Protein AF-A0A6V8NSM7-F1 (afdb_monomer_lite)

Foldseek 3Di:
DEDEDEDPDDPDPDFDWDWDDDDLAIYIYTPDDQCDDPDPPPPHSLVVCQCVVVVCCCPGVVDDPFKDWPVSDPQKDWDWDADVVQQKIKIKIFGQAQAWDKTWMWGQHPVRDIFTKIWTAGHGWMKIFIDHPQDTAWMKTGRPDLPDPRFDWTWMGGPPWIWTWPFRWIKIWHAPDPFKIKIATAPGPDPQQKTKTKGQCLVWPFKWWQFQVRDIDTWDWDRDPRIIIGMDGHNVVGTVIMMTGD

Secondary structure (DSSP, 8-state):
-EEEEE--S---SS--EEEEEETTEEEEEESS-TT--SSTTS--HHHHTTTHHHHHIIIII-----EEETT--TTEEEEEEEETTTTEEEEEEEE--SS-EEEEEEEE-TTS-EEEEEEEE-SSEEEEEEEETTEEEEEEEEES-TT-S-----EEEETTEEEEESSS-EEEEEEEETTEEEEEEES--STTSEEEEEES-TT--EEEEEETTS-EEEE--EEETTEEEEEEE-GGGTEEEEEEE-

Sequence (246 aa):
AILLATLNDWGWIHNVAYRVPYGTGQGIFLGFHPWVNPYNNDGNMLTKNTGLVEYLAGKYAGAKRLAWDDLESPEVDVQEFINTENNIIYVFVLTKETAAKTYKIWYTDLTGTAQSFDLTITARSAAVVGIENGAIRSTMIRAINDVDSLYTTPKLVSGSSLVEALTPSDIMLSRRSANKYIMSVTNVMSADKSTVVHLPLPTATGVVRVNSDGSSVSVPFTVVGSNIEFTAYDTQSGVAHYEINL

pLDDT: mean 83.59, std 13.98, range [43.81, 98.31]

Organism: NCBI:txid2754717

Radius of gyration: 22.49 Å; chains: 1; bounding box: 60×28×61 Å

Structure (mmCIF, N/CA/C/O backbone):
data_AF-A0A6V8NSM7-F1
#
_entry.id   AF-A0A6V8NSM7-F1
#
loop_
_atom_site.group_PDB
_atom_site.id
_atom_site.type_symbol
_atom_site.label_atom_id
_atom_site.label_alt_id
_atom_site.label_comp_id
_atom_site.label_asym_id
_atom_site.label_entity_id
_atom_site.label_seq_id
_atom_site.pdbx_PDB_ins_code
_atom_site.Cartn_x
_atom_site.Cartn_y
_atom_site.Cartn_z
_atom_site.occupancy
_atom_site.B_iso_or_equiv
_atom_site.auth_seq_id
_atom_site.auth_comp_id
_atom_site.auth_asym_id
_atom_site.auth_atom_id
_atom_site.pdbx_PDB_model_num
ATOM 1 N N . ALA A 1 1 ? 11.226 -12.473 -26.659 1.00 56.16 1 ALA A N 1
ATOM 2 C CA . ALA A 1 1 ? 12.384 -12.474 -25.739 1.00 56.16 1 ALA A CA 1
ATOM 3 C C . ALA A 1 1 ? 13.472 -11.567 -26.307 1.00 56.16 1 ALA A C 1
ATOM 5 O O . ALA A 1 1 ? 13.687 -11.617 -27.518 1.00 56.16 1 ALA A O 1
ATOM 6 N N . ILE A 1 2 ? 14.099 -10.739 -25.462 1.00 50.09 2 ILE A N 1
ATOM 7 C CA . ILE A 1 2 ? 15.297 -9.960 -25.811 1.00 50.09 2 ILE A CA 1
ATOM 8 C C . ILE A 1 2 ? 16.498 -10.594 -25.120 1.00 50.09 2 ILE A C 1
ATOM 10 O O . ILE A 1 2 ? 16.446 -10.846 -23.919 1.00 50.09 2 ILE A O 1
ATOM 14 N N . LEU A 1 3 ? 17.572 -10.816 -25.873 1.00 56.66 3 LEU A N 1
ATOM 15 C CA . LEU A 1 3 ? 18.899 -11.034 -25.306 1.00 56.66 3 LEU A CA 1
ATOM 16 C C . LEU A 1 3 ? 19.633 -9.691 -25.306 1.00 56.66 3 LEU A C 1
ATOM 18 O O . LEU A 1 3 ? 19.816 -9.097 -26.372 1.00 56.66 3 LEU A O 1
ATOM 22 N N . LEU A 1 4 ? 20.026 -9.225 -24.121 1.00 52.97 4 LEU A N 1
ATOM 23 C CA . LEU A 1 4 ? 20.898 -8.067 -23.965 1.00 52.97 4 LEU A CA 1
ATOM 24 C C . LEU A 1 4 ? 22.331 -8.565 -23.781 1.00 52.97 4 LEU A C 1
ATOM 26 O O . LEU A 1 4 ? 22.608 -9.299 -22.835 1.00 52.97 4 LEU A O 1
ATOM 30 N N . ALA A 1 5 ? 23.225 -8.171 -24.682 1.00 58.47 5 ALA A N 1
ATOM 31 C CA . ALA A 1 5 ? 24.645 -8.484 -24.583 1.00 58.47 5 ALA A CA 1
ATOM 32 C C . ALA A 1 5 ? 25.457 -7.187 -24.564 1.00 58.47 5 ALA A C 1
ATOM 34 O O . ALA A 1 5 ? 25.292 -6.326 -25.434 1.00 58.47 5 ALA A O 1
ATOM 35 N N . THR A 1 6 ? 26.331 -7.065 -23.569 1.00 53.72 6 THR A N 1
ATOM 36 C CA . THR A 1 6 ? 27.356 -6.024 -23.497 1.00 53.72 6 THR A CA 1
ATOM 37 C C . THR A 1 6 ? 28.666 -6.608 -24.011 1.00 53.72 6 THR A C 1
ATOM 39 O O . THR A 1 6 ? 29.047 -7.726 -23.658 1.00 53.72 6 THR A O 1
ATOM 42 N N . LEU A 1 7 ? 29.351 -5.880 -24.888 1.00 55.81 7 LEU A N 1
ATOM 43 C CA . LEU A 1 7 ? 30.678 -6.274 -25.354 1.00 55.81 7 LEU A CA 1
ATOM 44 C C . LEU A 1 7 ? 31.713 -5.621 -24.430 1.00 55.81 7 LEU A C 1
ATOM 46 O O . LEU A 1 7 ? 31.960 -4.423 -24.530 1.00 55.81 7 LEU A O 1
ATOM 50 N N . ASN A 1 8 ? 32.276 -6.395 -23.497 1.00 48.31 8 ASN A N 1
ATOM 51 C CA . ASN A 1 8 ? 33.427 -5.956 -22.704 1.00 48.31 8 ASN A CA 1
ATOM 52 C C . ASN A 1 8 ? 34.694 -5.939 -23.583 1.00 48.31 8 ASN A C 1
ATOM 54 O O . ASN A 1 8 ? 34.857 -6.781 -24.464 1.00 48.31 8 ASN A O 1
ATOM 58 N N . ASP A 1 9 ? 35.590 -4.992 -23.301 1.00 47.59 9 ASP A N 1
ATOM 59 C CA . ASP A 1 9 ? 36.990 -4.899 -23.762 1.00 47.59 9 ASP A CA 1
ATOM 60 C C . ASP A 1 9 ? 37.326 -4.296 -25.122 1.00 47.59 9 ASP A C 1
ATOM 62 O O . ASP A 1 9 ? 38.502 -4.221 -25.480 1.00 47.59 9 ASP A O 1
ATOM 66 N N . TRP A 1 10 ? 36.368 -3.781 -25.881 1.00 43.81 10 TRP A N 1
ATOM 67 C CA . TRP A 1 10 ? 36.719 -3.151 -27.147 1.00 43.81 10 TRP A CA 1
ATOM 68 C C . TRP A 1 10 ? 36.651 -1.637 -26.954 1.00 43.81 10 TRP A C 1
ATOM 70 O O . TRP A 1 10 ? 35.570 -1.080 -26.808 1.00 43.81 10 TRP A O 1
ATOM 80 N N . GLY A 1 11 ? 37.816 -0.977 -26.949 1.00 44.31 11 GLY A N 1
ATOM 81 C CA . GLY A 1 11 ? 38.013 0.474 -26.799 1.00 44.31 11 GLY A CA 1
ATOM 82 C C . GLY A 1 11 ? 37.395 1.326 -27.913 1.00 44.31 11 GLY A C 1
ATOM 83 O O . GLY A 1 11 ? 38.096 2.047 -28.620 1.00 44.31 11 GLY A O 1
ATOM 84 N N . TRP A 1 12 ? 36.081 1.235 -28.094 1.00 45.16 12 TRP A N 1
ATOM 85 C CA . TRP A 1 12 ? 35.346 1.957 -29.116 1.00 45.16 12 TRP A CA 1
ATOM 86 C C . TRP A 1 12 ? 34.905 3.291 -28.538 1.00 45.16 12 TRP A C 1
ATOM 88 O O . TRP A 1 12 ? 34.138 3.376 -27.587 1.00 45.16 12 TRP A O 1
ATOM 98 N N . ILE A 1 13 ? 35.374 4.352 -29.182 1.00 49.31 13 ILE A N 1
ATOM 99 C CA . ILE A 1 13 ? 35.077 5.764 -28.907 1.00 49.31 13 ILE A CA 1
ATOM 100 C C . ILE A 1 13 ? 33.642 6.111 -29.386 1.00 49.31 13 ILE A C 1
ATOM 102 O O . ILE A 1 13 ? 33.297 7.265 -29.634 1.00 49.31 13 ILE A O 1
ATOM 106 N N . HIS A 1 14 ? 32.787 5.104 -29.594 1.00 50.44 14 HIS A N 1
ATOM 107 C CA . HIS A 1 14 ? 31.498 5.236 -30.260 1.00 50.44 14 HIS A CA 1
ATOM 108 C C . HIS A 1 14 ? 30.414 4.485 -29.482 1.00 50.44 14 HIS A C 1
ATOM 110 O O . HIS A 1 14 ? 30.427 3.260 -29.389 1.00 50.44 14 HIS A O 1
ATOM 116 N N . ASN A 1 15 ? 29.441 5.240 -28.968 1.00 57.50 15 ASN A N 1
ATOM 117 C CA . ASN A 1 15 ? 28.212 4.716 -28.379 1.00 57.50 15 ASN A CA 1
ATOM 118 C C . ASN A 1 15 ? 27.337 4.119 -29.491 1.00 57.50 15 ASN A C 1
ATOM 120 O O . ASN A 1 15 ? 26.511 4.820 -30.076 1.00 57.50 15 ASN A O 1
ATOM 124 N N . VAL A 1 16 ? 27.546 2.844 -29.827 1.00 64.62 16 VAL A N 1
ATOM 125 C CA . VAL A 1 16 ? 26.781 2.155 -30.878 1.00 64.62 16 VAL A CA 1
ATOM 126 C C . VAL A 1 16 ? 25.886 1.076 -30.273 1.00 64.62 16 VAL A C 1
ATOM 128 O O . VAL A 1 16 ? 26.312 0.313 -29.407 1.00 64.62 16 VAL A O 1
ATOM 131 N N . ALA A 1 17 ? 24.643 1.000 -30.748 1.00 70.62 17 ALA A N 1
ATOM 132 C CA . ALA A 1 17 ? 23.706 -0.070 -30.428 1.00 70.62 17 ALA A CA 1
ATOM 133 C C . ALA A 1 17 ? 23.228 -0.745 -31.721 1.00 70.62 17 ALA A C 1
ATOM 135 O O . ALA A 1 17 ? 22.825 -0.061 -32.663 1.00 70.62 17 ALA A O 1
ATOM 136 N N . TYR A 1 18 ? 23.245 -2.080 -31.758 1.00 79.44 18 TYR A N 1
ATOM 137 C CA . TYR A 1 18 ? 22.772 -2.867 -32.899 1.00 79.44 18 TYR A CA 1
ATOM 138 C C . TYR A 1 18 ? 21.600 -3.757 -32.505 1.00 79.44 18 TYR A C 1
ATOM 140 O O . TYR A 1 18 ? 21.607 -4.405 -31.459 1.00 79.44 18 TYR A O 1
ATOM 148 N N . ARG A 1 19 ? 20.598 -3.820 -33.381 1.00 81.75 19 ARG A N 1
ATOM 149 C CA . ARG A 1 19 ? 19.433 -4.695 -33.244 1.00 81.75 19 ARG A CA 1
ATOM 150 C C . ARG A 1 19 ? 19.504 -5.794 -34.293 1.00 81.75 19 ARG A C 1
ATOM 152 O O . ARG A 1 19 ? 19.621 -5.498 -35.479 1.00 81.75 19 ARG A O 1
ATOM 159 N N . VAL A 1 20 ? 19.356 -7.040 -33.859 1.00 84.12 20 VAL A N 1
ATOM 160 C CA . VAL A 1 20 ? 19.363 -8.212 -34.740 1.00 84.12 20 VAL A CA 1
ATOM 161 C C . VAL A 1 20 ? 18.068 -9.002 -34.535 1.00 84.12 20 VAL A C 1
ATOM 163 O O . VAL A 1 20 ? 17.892 -9.613 -33.481 1.00 84.12 20 VAL A O 1
ATOM 166 N N . PRO A 1 21 ? 17.123 -8.985 -35.490 1.00 81.69 21 PRO A N 1
ATOM 167 C CA . PRO A 1 21 ? 15.951 -9.854 -35.429 1.00 81.69 21 PRO A CA 1
ATOM 168 C C . PRO A 1 21 ? 16.343 -11.317 -35.701 1.00 81.69 21 PRO A C 1
ATOM 170 O O . PRO A 1 21 ? 17.148 -11.586 -36.590 1.00 81.69 21 PRO A O 1
ATOM 173 N N . TYR A 1 22 ? 15.759 -12.266 -34.962 1.00 81.31 22 TYR A N 1
ATOM 174 C CA . TYR A 1 22 ? 15.945 -13.704 -35.186 1.00 81.31 22 TYR A CA 1
ATOM 175 C C . TYR A 1 22 ? 14.669 -14.481 -34.835 1.00 81.31 22 TYR A C 1
ATOM 177 O O . TYR A 1 22 ? 14.288 -14.591 -33.668 1.00 81.31 22 TYR A O 1
ATOM 185 N N . GLY A 1 23 ? 13.988 -15.021 -35.851 1.00 85.31 23 GLY A N 1
ATOM 186 C CA . GLY A 1 23 ? 12.676 -15.650 -35.680 1.00 85.31 23 GLY A CA 1
ATOM 187 C C . GLY A 1 23 ? 11.652 -14.672 -35.091 1.00 85.31 23 GLY A C 1
ATOM 188 O O . GLY A 1 23 ? 11.504 -13.553 -35.578 1.00 85.31 23 GLY A O 1
ATOM 189 N N . THR A 1 24 ? 10.964 -15.083 -34.023 1.00 82.25 24 THR A N 1
ATOM 190 C CA . THR A 1 24 ? 10.044 -14.228 -33.245 1.00 82.25 24 THR A CA 1
ATOM 191 C C . THR A 1 24 ? 10.750 -13.406 -32.155 1.00 82.25 24 THR A C 1
ATOM 193 O O . THR A 1 24 ? 10.104 -12.646 -31.433 1.00 82.25 24 THR A O 1
ATOM 196 N N . GLY A 1 25 ? 12.071 -13.558 -32.005 1.00 79.44 25 GLY A N 1
ATOM 197 C CA . GLY A 1 25 ? 12.898 -12.876 -31.012 1.00 79.44 25 GLY A CA 1
ATOM 198 C C . GLY A 1 25 ? 13.791 -11.787 -31.608 1.00 79.44 25 GLY A C 1
ATOM 199 O O . GLY A 1 25 ? 13.866 -11.596 -32.824 1.00 79.44 25 GLY A O 1
ATOM 200 N N . GLN A 1 26 ? 14.468 -11.043 -30.730 1.00 82.81 26 GLN A N 1
ATOM 201 C CA . GLN A 1 26 ? 15.405 -9.984 -31.116 1.00 82.81 26 GLN A CA 1
ATOM 202 C C . GLN A 1 26 ? 16.592 -9.949 -30.146 1.00 82.81 26 GLN A C 1
ATOM 204 O O . GLN A 1 26 ? 16.412 -10.083 -28.939 1.00 82.81 26 GLN A O 1
ATOM 209 N N . GLY A 1 27 ? 17.804 -9.762 -30.660 1.00 82.25 27 GLY A N 1
ATOM 210 C CA . GLY A 1 27 ? 18.994 -9.445 -29.870 1.00 82.25 27 GLY A CA 1
ATOM 211 C C . GLY A 1 27 ? 19.286 -7.949 -29.926 1.00 82.25 27 GLY A C 1
ATOM 212 O O . GLY A 1 27 ? 19.178 -7.341 -30.996 1.00 82.25 27 GLY A O 1
ATOM 213 N N . ILE A 1 28 ? 19.652 -7.360 -28.789 1.00 81.44 28 ILE A N 1
ATOM 214 C CA . ILE A 1 28 ? 20.126 -5.976 -28.711 1.00 81.44 28 ILE A CA 1
ATOM 215 C C . ILE A 1 28 ? 21.548 -6.006 -28.163 1.00 81.44 28 ILE A C 1
ATOM 217 O O . ILE A 1 28 ? 21.791 -6.464 -27.048 1.00 81.44 28 ILE A O 1
ATOM 221 N N . PHE A 1 29 ? 22.482 -5.519 -28.971 1.00 79.69 29 PHE A N 1
ATOM 222 C CA . PHE A 1 29 ? 23.892 -5.428 -28.628 1.00 79.69 29 PHE A CA 1
ATOM 223 C C . PHE A 1 29 ? 24.208 -3.987 -28.277 1.00 79.69 29 PHE A C 1
ATOM 225 O O . PHE A 1 29 ? 24.056 -3.096 -29.117 1.00 79.69 29 PHE A O 1
ATOM 232 N N . LEU A 1 30 ? 24.637 -3.768 -27.039 1.00 76.69 30 LEU A N 1
ATOM 233 C CA . LEU A 1 30 ? 25.129 -2.474 -26.592 1.00 76.69 30 LEU A CA 1
ATOM 234 C C . LEU A 1 30 ? 26.656 -2.510 -26.667 1.00 76.69 30 LEU A C 1
ATOM 236 O O . LEU A 1 30 ? 27.304 -3.286 -25.967 1.00 76.69 30 LEU A O 1
ATOM 240 N N . GLY A 1 31 ? 27.229 -1.666 -27.527 1.00 70.88 31 GLY A N 1
ATOM 241 C CA . GLY A 1 31 ? 28.678 -1.469 -27.639 1.00 70.88 31 GLY A CA 1
ATOM 242 C C . GLY A 1 31 ? 29.277 -0.662 -26.483 1.00 70.88 31 GLY A C 1
ATOM 243 O O . GLY A 1 31 ? 30.416 -0.225 -26.569 1.00 70.88 31 GLY A O 1
ATOM 244 N N . PHE A 1 32 ? 28.501 -0.428 -25.426 1.00 69.88 32 PHE A N 1
ATOM 245 C CA . PHE A 1 32 ? 28.907 0.237 -24.198 1.00 69.88 32 PHE A CA 1
ATOM 246 C C . PHE A 1 32 ? 28.359 -0.549 -23.009 1.00 69.88 32 PHE A C 1
ATOM 248 O O . PHE A 1 32 ? 27.343 -1.240 -23.127 1.00 69.88 32 PHE A O 1
ATOM 255 N N . HIS A 1 33 ? 29.020 -0.438 -21.857 1.00 71.31 33 HIS A N 1
ATOM 256 C CA . HIS A 1 33 ? 28.514 -1.022 -20.625 1.00 71.31 33 HIS A CA 1
ATOM 257 C C . HIS A 1 33 ? 27.557 -0.024 -19.969 1.00 71.31 33 HIS A C 1
ATOM 259 O O . HIS A 1 33 ? 28.005 0.981 -19.421 1.00 71.31 33 HIS A O 1
ATOM 265 N N . PRO A 1 34 ? 26.241 -0.267 -19.989 1.00 69.31 34 PRO A N 1
ATOM 266 C CA . PRO A 1 34 ? 25.297 0.766 -19.600 1.00 69.31 34 PRO A CA 1
ATOM 267 C C . PRO A 1 34 ? 25.303 1.001 -18.072 1.00 69.31 34 PRO A C 1
ATOM 269 O O . PRO A 1 34 ? 24.907 2.072 -17.618 1.00 69.31 34 PRO A O 1
ATOM 272 N N . TRP A 1 35 ? 25.821 0.044 -17.282 1.00 67.25 35 TRP A N 1
ATOM 273 C CA . TRP A 1 35 ? 25.878 0.110 -15.806 1.00 67.25 35 TRP A CA 1
ATOM 274 C C . TRP A 1 35 ? 27.279 0.358 -15.222 1.00 67.25 35 TRP A C 1
ATOM 276 O O . TRP A 1 35 ? 27.432 0.372 -14.006 1.00 67.25 35 TRP A O 1
ATOM 286 N N . VAL A 1 36 ? 28.315 0.499 -16.056 1.00 63.88 36 VAL A N 1
ATOM 287 C CA . VAL A 1 36 ? 29.696 0.705 -15.585 1.00 63.88 36 VAL A CA 1
ATOM 288 C C . VAL A 1 36 ? 30.129 2.087 -16.021 1.00 63.88 36 VAL A C 1
ATOM 290 O O . VAL A 1 36 ? 29.871 2.503 -17.145 1.00 63.88 36 VAL A O 1
ATOM 293 N N . ASN A 1 37 ? 30.779 2.794 -15.104 1.00 58.84 37 ASN A N 1
ATOM 294 C CA . ASN A 1 37 ? 31.412 4.071 -15.362 1.00 58.84 37 ASN A CA 1
ATOM 295 C C . ASN A 1 37 ? 32.884 3.810 -15.720 1.00 58.84 37 ASN A C 1
ATOM 297 O O . ASN A 1 37 ? 33.676 3.578 -14.805 1.00 58.84 37 ASN A O 1
ATOM 301 N N . PRO A 1 38 ? 33.274 3.775 -17.007 1.00 51.84 38 PRO A N 1
ATOM 302 C CA . PRO A 1 38 ? 34.658 3.478 -17.347 1.00 51.84 38 PRO A CA 1
ATOM 303 C C . PRO A 1 38 ? 35.613 4.610 -16.938 1.00 51.84 38 PRO A C 1
ATOM 305 O O . PRO A 1 38 ? 36.776 4.323 -16.676 1.00 51.84 38 PRO A O 1
ATOM 308 N N . TYR A 1 39 ? 35.155 5.867 -16.816 1.00 51.84 39 TYR A N 1
ATOM 309 C CA . TYR A 1 39 ? 36.008 7.001 -16.443 1.00 51.84 39 TYR A CA 1
ATOM 310 C C . TYR A 1 39 ? 35.212 8.119 -15.750 1.00 51.84 39 TYR A C 1
ATOM 312 O O . TYR A 1 39 ? 34.217 8.600 -16.280 1.00 51.84 39 TYR A O 1
ATOM 320 N N . ASN A 1 40 ? 35.715 8.577 -14.597 1.00 52.88 40 ASN A N 1
ATOM 321 C CA . ASN A 1 40 ? 35.157 9.548 -13.633 1.00 52.88 40 ASN A CA 1
ATOM 322 C C . ASN A 1 40 ? 34.641 10.918 -14.161 1.00 52.88 40 ASN A C 1
ATOM 324 O O . ASN A 1 40 ? 34.332 11.787 -13.349 1.00 52.88 40 ASN A O 1
ATOM 328 N N . ASN A 1 41 ? 34.514 11.139 -15.471 1.00 53.78 41 ASN A N 1
ATOM 329 C CA . ASN A 1 41 ? 34.166 12.431 -16.073 1.00 53.78 41 ASN A CA 1
ATOM 330 C C . ASN A 1 41 ? 32.735 12.525 -16.633 1.00 53.78 41 ASN A C 1
ATOM 332 O O . ASN A 1 41 ? 32.262 13.636 -16.856 1.00 53.78 41 ASN A O 1
ATOM 336 N N . ASP A 1 42 ? 32.015 11.411 -16.806 1.00 55.47 42 ASP A N 1
ATOM 337 C CA . ASP A 1 42 ? 30.678 11.424 -17.427 1.00 55.47 42 ASP A CA 1
ATOM 338 C C . ASP A 1 42 ? 29.507 11.483 -16.427 1.00 55.47 42 ASP A C 1
ATOM 340 O O . ASP A 1 42 ? 28.344 11.379 -16.819 1.00 55.47 42 ASP A O 1
ATOM 344 N N . GLY A 1 43 ? 29.763 11.714 -15.138 1.00 56.94 43 GLY A N 1
ATOM 345 C CA . GLY A 1 43 ? 28.717 11.744 -14.108 1.00 56.94 43 GLY A CA 1
ATOM 346 C C . GLY A 1 43 ? 28.092 10.367 -13.833 1.00 56.94 43 GLY A C 1
ATOM 347 O O . GLY A 1 43 ? 28.587 9.334 -14.281 1.00 56.94 43 GLY A O 1
ATOM 348 N N . ASN A 1 44 ? 27.015 10.330 -13.045 1.00 62.88 44 ASN A N 1
ATOM 349 C CA . ASN A 1 44 ? 26.384 9.080 -12.617 1.00 62.88 44 ASN A CA 1
ATOM 350 C C . ASN A 1 44 ? 25.622 8.399 -13.777 1.00 62.88 44 ASN A C 1
ATOM 352 O O . ASN A 1 44 ? 24.457 8.709 -14.029 1.00 62.88 44 ASN A O 1
ATOM 356 N N . MET A 1 45 ? 26.278 7.469 -14.484 1.00 62.94 45 MET A N 1
ATOM 357 C CA . MET A 1 45 ? 25.679 6.696 -15.587 1.00 62.94 45 MET A CA 1
ATOM 358 C C . MET A 1 45 ? 24.462 5.866 -15.156 1.00 62.94 45 MET A C 1
ATOM 360 O O . MET A 1 45 ? 23.594 5.612 -15.988 1.00 62.94 45 MET A O 1
ATOM 364 N N . LEU A 1 46 ? 24.358 5.500 -13.870 1.00 61.44 46 LEU A N 1
ATOM 365 C CA . LEU A 1 46 ? 23.176 4.825 -13.331 1.00 61.44 46 LEU A CA 1
ATOM 366 C C . LEU A 1 46 ? 21.933 5.695 -13.534 1.00 61.44 46 LEU A C 1
ATOM 368 O O . LEU A 1 46 ? 20.951 5.230 -14.090 1.00 61.44 46 LEU A O 1
ATOM 372 N N . THR A 1 47 ? 22.023 6.979 -13.176 1.00 63.97 47 THR A N 1
ATOM 373 C CA . THR A 1 47 ? 20.934 7.950 -13.344 1.00 63.97 47 THR A CA 1
ATOM 374 C C . THR A 1 47 ? 20.694 8.304 -14.811 1.00 63.97 47 THR A C 1
ATOM 376 O O . THR A 1 47 ? 19.558 8.519 -15.215 1.00 63.97 47 THR A O 1
ATOM 379 N N . LYS A 1 48 ? 21.750 8.368 -15.634 1.00 67.38 48 LYS A N 1
ATOM 380 C CA . LYS A 1 48 ? 21.618 8.694 -17.067 1.00 67.38 48 LYS A CA 1
ATOM 381 C C . LYS A 1 48 ? 20.945 7.589 -17.878 1.00 67.38 48 LYS A C 1
ATOM 383 O O . LYS A 1 48 ? 20.319 7.890 -18.889 1.00 67.38 48 LYS A O 1
ATOM 388 N N . ASN A 1 49 ? 21.103 6.338 -17.452 1.00 70.19 49 ASN A N 1
ATOM 389 C CA . ASN A 1 49 ? 20.549 5.175 -18.135 1.00 70.19 49 ASN A CA 1
ATOM 390 C C . ASN A 1 49 ? 19.358 4.552 -17.386 1.00 70.19 49 ASN A C 1
ATOM 392 O O . ASN A 1 49 ? 18.907 3.474 -17.785 1.00 70.19 49 ASN A O 1
ATOM 396 N N . THR A 1 50 ? 18.833 5.206 -16.339 1.00 69.38 50 THR A N 1
ATOM 397 C CA . THR A 1 50 ? 17.552 4.831 -15.722 1.00 69.38 50 THR A CA 1
ATOM 398 C C . THR A 1 50 ? 16.486 4.750 -16.814 1.00 69.38 50 THR A C 1
ATOM 400 O O . THR A 1 50 ? 16.384 5.645 -17.652 1.00 69.38 50 THR A O 1
ATOM 403 N N . GLY A 1 51 ? 15.723 3.657 -16.857 1.00 69.38 51 GLY A N 1
ATOM 404 C CA . GLY A 1 51 ? 14.690 3.468 -17.875 1.00 69.38 51 GLY A CA 1
ATOM 405 C C . GLY A 1 51 ? 15.188 2.890 -19.206 1.00 69.38 51 GLY A C 1
ATOM 406 O O . GLY A 1 51 ? 14.367 2.592 -20.074 1.00 69.38 51 GLY A O 1
ATOM 407 N N . LEU A 1 52 ? 16.503 2.713 -19.423 1.00 77.19 52 LEU A N 1
ATOM 408 C CA . LEU A 1 52 ? 17.022 2.170 -20.688 1.00 77.19 52 LEU A CA 1
ATOM 409 C C . LEU A 1 52 ? 16.535 0.735 -20.920 1.00 77.19 52 LEU A C 1
ATOM 411 O O . LEU A 1 52 ? 16.104 0.403 -22.025 1.00 77.19 52 LEU A O 1
ATOM 415 N N . VAL A 1 53 ? 16.599 -0.123 -19.901 1.00 76.25 53 VAL A N 1
ATOM 416 C CA . VAL A 1 53 ? 16.158 -1.521 -20.025 1.00 76.25 53 VAL A CA 1
ATOM 417 C C . VAL A 1 53 ? 14.657 -1.573 -20.269 1.00 76.25 53 VAL A C 1
ATOM 419 O O . VAL A 1 53 ? 14.213 -2.277 -21.172 1.00 76.25 53 VAL A O 1
ATOM 422 N N . GLU A 1 54 ? 13.893 -0.781 -19.526 1.00 75.00 54 GLU A N 1
ATOM 423 C CA . GLU A 1 54 ? 12.443 -0.650 -19.616 1.00 75.00 54 GLU A CA 1
ATOM 424 C C . GLU A 1 54 ? 12.026 -0.171 -21.011 1.00 75.00 54 GLU A C 1
ATOM 426 O O . GLU A 1 54 ? 11.152 -0.770 -21.640 1.00 75.00 54 GLU A O 1
ATOM 431 N N . TYR A 1 55 ? 12.707 0.844 -21.551 1.00 78.31 55 TYR A N 1
ATOM 432 C CA . TYR A 1 55 ? 12.494 1.337 -22.909 1.00 78.31 55 TYR A CA 1
ATOM 433 C C . TYR A 1 55 ? 12.759 0.253 -23.958 1.00 78.31 55 TYR A C 1
ATOM 435 O O . TYR A 1 55 ? 11.937 0.033 -24.853 1.00 78.31 55 TYR A O 1
ATOM 443 N N . LEU A 1 56 ? 13.903 -0.434 -23.868 1.00 81.50 56 LEU A N 1
ATOM 444 C CA . LEU A 1 56 ? 14.265 -1.486 -24.820 1.00 81.50 56 LEU A CA 1
ATOM 445 C C . LEU A 1 56 ? 13.286 -2.664 -24.734 1.00 81.50 56 LEU A C 1
ATOM 447 O O . LEU A 1 56 ? 12.849 -3.179 -25.767 1.00 81.50 56 LEU A O 1
ATOM 451 N N . ALA A 1 57 ? 12.898 -3.057 -23.522 1.00 77.88 57 ALA A N 1
ATOM 452 C CA . ALA A 1 57 ? 11.928 -4.111 -23.272 1.00 77.88 57 ALA A CA 1
ATOM 453 C C . ALA A 1 57 ? 10.545 -3.743 -23.834 1.00 77.88 57 ALA A C 1
ATOM 455 O O . ALA A 1 57 ? 9.952 -4.534 -24.573 1.00 77.88 57 ALA A O 1
ATOM 456 N N . GLY A 1 58 ? 10.063 -2.526 -23.586 1.00 78.81 58 GLY A N 1
ATOM 457 C CA . GLY A 1 58 ? 8.793 -2.046 -24.126 1.00 78.81 58 GLY A CA 1
ATOM 458 C C . GLY A 1 58 ? 8.786 -1.978 -25.645 1.00 78.81 58 GLY A C 1
ATOM 459 O O . GLY A 1 58 ? 7.918 -2.558 -26.298 1.00 78.81 58 GLY A O 1
ATOM 460 N N . LYS A 1 59 ? 9.798 -1.338 -26.230 1.00 82.62 59 LYS A N 1
ATOM 461 C CA . LYS A 1 59 ? 9.858 -1.109 -27.675 1.00 82.62 59 LYS A CA 1
ATOM 462 C C . LYS A 1 59 ? 10.087 -2.382 -28.489 1.00 82.62 59 LYS A C 1
ATOM 464 O O . LYS A 1 59 ? 9.561 -2.488 -29.597 1.00 82.62 59 LYS A O 1
ATOM 469 N N . TYR A 1 60 ? 10.889 -3.323 -27.985 1.00 81.56 60 TYR A N 1
ATOM 470 C CA . TYR A 1 60 ? 11.382 -4.447 -28.792 1.00 81.56 60 TYR A CA 1
ATOM 471 C C . TYR A 1 60 ? 10.929 -5.832 -28.313 1.00 81.56 60 TYR A C 1
ATOM 473 O O . TYR A 1 60 ? 10.937 -6.767 -29.115 1.00 81.56 60 TYR A O 1
ATOM 481 N N . ALA A 1 61 ? 10.497 -5.978 -27.055 1.00 74.19 61 ALA A N 1
ATOM 482 C CA . ALA A 1 61 ? 9.898 -7.211 -26.532 1.00 74.19 61 ALA A CA 1
ATOM 483 C C . ALA A 1 61 ? 8.385 -7.091 -26.325 1.00 74.19 61 ALA A C 1
ATOM 485 O O . ALA A 1 61 ? 7.757 -8.099 -26.007 1.00 74.19 61 ALA A O 1
ATOM 486 N N . GLY A 1 62 ? 7.806 -5.895 -26.481 1.00 75.12 62 GLY A N 1
ATOM 487 C CA . GLY A 1 62 ? 6.419 -5.646 -26.094 1.00 75.12 62 GLY A CA 1
ATOM 488 C C . GLY A 1 62 ? 6.198 -5.836 -24.592 1.00 75.12 62 GLY A C 1
ATOM 489 O O . GLY A 1 62 ? 5.073 -6.110 -24.174 1.00 75.12 62 GLY A O 1
ATOM 490 N N . ALA A 1 63 ? 7.265 -5.744 -23.789 1.00 77.56 63 ALA A N 1
ATOM 491 C CA . ALA A 1 63 ? 7.164 -5.837 -22.344 1.00 77.56 63 ALA A CA 1
ATOM 492 C C . ALA A 1 63 ? 6.433 -4.596 -21.838 1.00 77.56 63 ALA A C 1
ATOM 494 O O . ALA A 1 63 ? 6.886 -3.469 -22.021 1.00 77.56 63 ALA A O 1
ATOM 495 N N . LYS A 1 64 ? 5.272 -4.793 -21.232 1.00 73.19 64 LYS A N 1
ATOM 496 C CA . LYS A 1 64 ? 4.530 -3.684 -20.651 1.00 73.19 64 LYS A CA 1
ATOM 497 C C . LYS A 1 64 ? 5.122 -3.403 -19.278 1.00 73.19 64 LYS A C 1
ATOM 499 O O . LYS A 1 64 ? 5.248 -4.320 -18.475 1.00 73.19 64 LYS A O 1
ATOM 504 N N . ARG A 1 65 ? 5.485 -2.147 -19.030 1.00 73.19 65 ARG A N 1
ATOM 505 C CA . ARG A 1 65 ? 5.628 -1.633 -17.669 1.00 73.19 65 ARG A CA 1
ATOM 506 C C . ARG A 1 65 ? 4.209 -1.482 -17.154 1.00 73.19 65 ARG A C 1
ATOM 508 O O . ARG A 1 65 ? 3.463 -0.705 -17.749 1.00 73.19 65 ARG A O 1
ATOM 515 N N . LEU A 1 66 ? 3.804 -2.276 -16.170 1.00 80.19 66 LEU A N 1
ATOM 516 C CA . LEU A 1 66 ? 2.431 -2.225 -15.692 1.00 80.19 66 LEU A CA 1
ATOM 517 C C . LEU A 1 66 ? 2.291 -1.455 -14.371 1.00 80.19 66 LEU A C 1
ATOM 519 O O . LEU A 1 66 ? 1.186 -0.994 -14.128 1.00 80.19 66 LEU A O 1
ATOM 523 N N . ALA A 1 67 ? 3.379 -1.124 -13.658 1.00 85.75 67 ALA A N 1
ATOM 524 C CA . ALA A 1 67 ? 3.388 -0.138 -12.569 1.00 85.75 67 ALA A CA 1
ATOM 525 C C . ALA A 1 67 ? 4.654 0.749 -12.541 1.00 85.75 67 ALA A C 1
ATOM 527 O O . ALA A 1 67 ? 5.728 0.334 -12.984 1.00 85.75 67 ALA A O 1
ATOM 528 N N . TRP A 1 68 ? 4.517 1.999 -12.073 1.00 89.44 68 TRP A N 1
ATOM 529 C CA . TRP A 1 68 ? 5.609 2.983 -11.983 1.00 89.44 68 TRP A CA 1
ATOM 530 C C . TRP A 1 68 ? 5.304 4.156 -11.044 1.00 89.44 68 TRP A C 1
ATOM 532 O O . TRP A 1 68 ? 4.143 4.434 -10.763 1.00 89.44 68 TRP A O 1
ATOM 542 N N . ASP A 1 69 ? 6.327 4.878 -10.586 1.00 89.62 69 ASP A N 1
ATOM 543 C CA . ASP A 1 69 ? 6.173 6.164 -9.899 1.00 89.62 69 ASP A CA 1
ATOM 544 C C . ASP A 1 69 ? 6.323 7.346 -10.876 1.00 89.62 69 ASP A C 1
ATOM 546 O O . ASP A 1 69 ? 7.095 7.286 -11.831 1.00 89.62 69 ASP A O 1
ATOM 550 N N . ASP A 1 70 ? 5.603 8.444 -10.632 1.00 83.38 70 ASP A N 1
ATOM 551 C CA . ASP A 1 70 ? 5.627 9.649 -11.486 1.00 83.38 70 ASP A CA 1
ATOM 552 C C . ASP A 1 70 ? 6.994 10.338 -11.577 1.00 83.38 70 ASP A C 1
ATOM 554 O O . ASP A 1 70 ? 7.245 11.128 -12.487 1.00 83.38 70 ASP A O 1
ATOM 558 N N . LEU A 1 71 ? 7.859 10.099 -10.594 1.00 72.12 71 LEU A N 1
ATOM 559 C CA . LEU A 1 71 ? 9.140 10.785 -10.479 1.00 72.12 71 LEU A CA 1
ATOM 560 C C . LEU A 1 71 ? 10.278 9.998 -11.127 1.00 72.12 71 LEU A C 1
ATOM 562 O O . LEU A 1 71 ? 11.377 10.542 -11.228 1.00 72.12 71 LEU A O 1
ATOM 566 N N . GLU A 1 72 ? 10.012 8.750 -11.532 1.00 70.69 72 GLU A N 1
ATOM 567 C CA . GLU A 1 72 ? 10.995 7.770 -12.001 1.00 70.69 72 GLU A CA 1
ATOM 568 C C . GLU A 1 72 ? 12.270 7.788 -11.148 1.00 70.69 72 GLU A C 1
ATOM 570 O O . GLU A 1 72 ? 13.395 7.758 -11.660 1.00 70.69 72 GLU A O 1
ATOM 575 N N . SER A 1 73 ? 12.097 7.914 -9.826 1.00 77.69 73 SER A N 1
ATOM 576 C CA . SER A 1 73 ? 13.239 8.046 -8.927 1.00 77.69 73 SER A CA 1
ATOM 577 C C . SER A 1 73 ? 14.033 6.739 -8.950 1.00 77.69 73 SER A C 1
ATOM 579 O O . SER A 1 73 ? 13.459 5.684 -8.689 1.00 77.69 73 SER A O 1
ATOM 581 N N . PRO A 1 74 ? 15.361 6.766 -9.178 1.00 75.38 74 PRO A N 1
ATOM 582 C CA . PRO A 1 74 ? 16.180 5.553 -9.114 1.00 75.38 74 PRO A CA 1
ATOM 583 C C . PRO A 1 74 ? 16.224 4.945 -7.702 1.00 75.38 74 PRO A C 1
ATOM 585 O O . PRO A 1 74 ? 16.669 3.812 -7.524 1.00 75.38 74 PRO A O 1
ATOM 588 N N . GLU A 1 75 ? 15.774 5.696 -6.695 1.00 83.88 75 GLU A N 1
ATOM 589 C CA . GLU A 1 75 ? 15.670 5.252 -5.307 1.00 83.88 75 GLU A CA 1
ATOM 590 C C . GLU A 1 75 ? 14.315 4.611 -4.986 1.00 83.88 75 GLU A C 1
ATOM 592 O O . GLU A 1 75 ? 14.109 4.167 -3.856 1.00 83.88 75 GLU A O 1
ATOM 597 N N . VAL A 1 76 ? 13.392 4.553 -5.949 1.00 85.88 76 VAL A N 1
ATOM 598 C CA . VAL A 1 76 ? 12.065 3.959 -5.789 1.00 85.88 76 VAL A CA 1
ATOM 599 C C . VAL A 1 76 ? 11.928 2.799 -6.759 1.00 85.88 76 VAL A C 1
ATOM 601 O O . VAL A 1 76 ? 12.030 2.956 -7.970 1.00 85.88 76 VAL A O 1
ATOM 604 N N . ASP A 1 77 ? 11.687 1.618 -6.210 1.00 88.00 77 ASP A N 1
ATOM 605 C CA . ASP A 1 77 ? 11.340 0.436 -6.981 1.00 88.00 77 ASP A CA 1
ATOM 606 C C . ASP A 1 77 ? 9.832 0.207 -6.882 1.00 88.00 77 ASP A C 1
ATOM 608 O O . ASP A 1 77 ? 9.260 0.190 -5.786 1.00 88.00 77 ASP A O 1
ATOM 612 N N . VAL A 1 78 ? 9.191 0.052 -8.036 1.00 90.69 78 VAL A N 1
ATOM 613 C CA . VAL A 1 78 ? 7.766 -0.251 -8.147 1.00 90.69 78 VAL A CA 1
ATOM 614 C C . VAL A 1 78 ? 7.633 -1.542 -8.929 1.00 90.69 78 VAL A C 1
ATOM 616 O O . VAL A 1 78 ? 7.980 -1.614 -10.106 1.00 90.69 78 VAL A O 1
ATOM 619 N N . GLN A 1 79 ? 7.107 -2.561 -8.264 1.00 88.50 79 GLN A N 1
ATOM 620 C CA . GLN A 1 79 ? 6.841 -3.861 -8.858 1.00 88.50 79 GLN A CA 1
ATOM 621 C C . GLN A 1 79 ? 5.364 -4.186 -8.750 1.00 88.50 79 GLN A C 1
ATOM 623 O O . GLN A 1 79 ? 4.630 -3.614 -7.946 1.00 88.50 79 GLN A O 1
ATOM 628 N N . GLU A 1 80 ? 4.922 -5.156 -9.533 1.00 88.25 80 GLU A N 1
ATOM 629 C CA . GLU A 1 80 ? 3.531 -5.561 -9.523 1.00 88.25 80 GLU A CA 1
ATOM 630 C C . GLU A 1 80 ? 3.350 -7.060 -9.664 1.00 88.25 80 GLU A C 1
ATOM 632 O O . GLU A 1 80 ? 4.176 -7.783 -10.224 1.00 88.25 80 GLU A O 1
ATOM 637 N N . PHE A 1 81 ? 2.206 -7.508 -9.176 1.00 89.00 81 PHE A N 1
ATOM 638 C CA . PHE A 1 81 ? 1.745 -8.869 -9.313 1.00 89.00 81 PHE A CA 1
ATOM 639 C C . PHE A 1 81 ? 0.250 -8.865 -9.607 1.00 89.00 81 PHE A C 1
ATOM 641 O O . PHE A 1 81 ? -0.555 -8.345 -8.834 1.00 89.00 81 PHE A O 1
ATOM 648 N N . ILE A 1 82 ? -0.124 -9.479 -10.724 1.00 88.81 82 ILE A N 1
ATOM 649 C CA . ILE A 1 82 ? -1.516 -9.589 -11.143 1.00 88.81 82 ILE A CA 1
ATOM 650 C C . ILE A 1 82 ? -2.051 -10.967 -10.752 1.00 88.81 82 ILE A C 1
ATOM 652 O O . ILE A 1 82 ? -1.580 -11.990 -11.246 1.00 88.81 82 ILE A O 1
ATOM 656 N N . ASN A 1 83 ? -3.084 -10.987 -9.912 1.00 88.50 83 ASN A N 1
ATOM 657 C CA . ASN A 1 83 ? -3.880 -12.172 -9.619 1.00 88.50 83 ASN A CA 1
ATOM 658 C C . ASN A 1 83 ? -5.166 -12.127 -10.458 1.00 88.50 83 ASN A C 1
ATOM 660 O O . ASN A 1 83 ? -6.181 -11.565 -10.040 1.00 88.50 83 ASN A O 1
ATOM 664 N N . THR A 1 84 ? -5.114 -12.706 -11.658 1.00 85.50 84 THR A N 1
ATOM 665 C CA . THR A 1 84 ? -6.244 -12.718 -12.601 1.00 85.50 84 THR A CA 1
ATOM 666 C C . THR A 1 84 ? -7.432 -13.535 -12.099 1.00 85.50 84 THR A C 1
ATOM 668 O O . THR A 1 84 ? -8.566 -13.170 -12.387 1.00 85.50 84 THR A O 1
ATOM 671 N N . GLU A 1 85 ? -7.199 -14.597 -11.323 1.00 86.75 85 GLU A N 1
ATOM 672 C CA . GLU A 1 85 ? -8.264 -15.456 -10.783 1.00 86.75 85 GLU A CA 1
ATOM 673 C C . GLU A 1 85 ? -9.194 -14.693 -9.837 1.00 86.75 85 GLU A C 1
ATOM 675 O O . GLU A 1 85 ? -10.404 -14.898 -9.853 1.00 86.75 85 GLU A O 1
ATOM 680 N N . ASN A 1 86 ? -8.628 -13.786 -9.039 1.00 84.44 86 ASN A N 1
ATOM 681 C CA . ASN A 1 86 ? -9.382 -12.976 -8.083 1.00 84.44 86 ASN A CA 1
ATOM 682 C C . ASN A 1 86 ? -9.603 -11.537 -8.558 1.00 84.44 86 ASN A C 1
ATOM 684 O O . ASN A 1 86 ? -10.189 -10.745 -7.827 1.00 84.44 86 ASN A O 1
ATOM 688 N N . ASN A 1 87 ? -9.144 -11.193 -9.766 1.00 89.69 87 ASN A N 1
ATOM 689 C CA . ASN A 1 87 ? -9.239 -9.847 -10.328 1.00 89.69 87 ASN A CA 1
ATOM 690 C C . ASN A 1 87 ? -8.579 -8.779 -9.421 1.00 89.69 87 ASN A C 1
ATOM 692 O O . ASN A 1 87 ? -9.129 -7.698 -9.196 1.00 89.69 87 ASN A O 1
ATOM 696 N N . ILE A 1 88 ? -7.400 -9.112 -8.874 1.00 90.88 88 ILE A N 1
ATOM 697 C CA . ILE A 1 88 ? -6.628 -8.255 -7.961 1.00 90.88 88 ILE A CA 1
ATOM 698 C C . ILE A 1 88 ? -5.288 -7.891 -8.596 1.00 90.88 88 ILE A C 1
ATOM 700 O O . ILE A 1 88 ? -4.582 -8.755 -9.117 1.00 90.88 88 ILE A O 1
ATOM 704 N N . ILE A 1 89 ? -4.906 -6.623 -8.485 1.00 93.19 89 ILE A N 1
ATOM 705 C CA . ILE A 1 89 ? -3.565 -6.136 -8.814 1.00 93.19 89 ILE A CA 1
ATOM 706 C C . ILE A 1 89 ? -2.881 -5.743 -7.514 1.00 93.19 89 ILE A C 1
ATOM 708 O O . ILE A 1 89 ? -3.412 -4.937 -6.753 1.00 93.19 89 ILE A O 1
ATOM 712 N N . TYR A 1 90 ? -1.710 -6.309 -7.261 1.00 93.69 90 TYR A N 1
ATOM 713 C CA . TYR A 1 90 ? -0.843 -5.908 -6.165 1.00 93.69 90 TYR A CA 1
ATOM 714 C C . TYR A 1 90 ? 0.283 -5.049 -6.712 1.00 93.69 90 TYR A C 1
ATOM 716 O O . TYR A 1 90 ? 0.990 -5.479 -7.618 1.00 93.69 90 TYR A O 1
ATOM 724 N N . VAL A 1 91 ? 0.462 -3.864 -6.142 1.00 94.88 91 VAL A N 1
ATOM 725 C CA . VAL A 1 91 ? 1.576 -2.964 -6.438 1.00 94.88 91 VAL A CA 1
ATOM 726 C C . VAL A 1 91 ? 2.462 -2.889 -5.203 1.00 94.88 91 VAL A C 1
ATOM 728 O O . VAL A 1 91 ? 2.005 -2.521 -4.120 1.00 94.88 91 VAL A O 1
ATOM 731 N N . PHE A 1 92 ? 3.719 -3.273 -5.363 1.00 93.44 92 PHE A N 1
ATOM 732 C CA . PHE A 1 92 ? 4.761 -3.221 -4.350 1.00 93.44 92 PHE A CA 1
ATOM 733 C C . PHE A 1 92 ? 5.593 -1.973 -4.603 1.00 93.44 92 PHE A C 1
ATOM 735 O O . PHE A 1 92 ? 6.064 -1.761 -5.715 1.00 93.44 92 PHE A O 1
ATOM 742 N N . VAL A 1 93 ? 5.782 -1.159 -3.575 1.00 92.62 93 VAL A N 1
ATOM 743 C CA . VAL A 1 93 ? 6.601 0.049 -3.639 1.00 92.62 93 VAL A CA 1
ATOM 744 C C . VAL A 1 93 ? 7.676 -0.073 -2.578 1.00 92.62 93 VAL A C 1
ATOM 746 O O . VAL A 1 93 ? 7.362 -0.310 -1.416 1.00 92.62 93 VAL A O 1
ATOM 749 N N . LEU A 1 94 ? 8.932 0.086 -2.966 1.00 91.06 94 LEU A N 1
ATOM 750 C CA . LEU A 1 94 ? 10.085 0.090 -2.077 1.00 91.06 94 LEU A CA 1
ATOM 751 C C . LEU A 1 94 ? 10.861 1.377 -2.321 1.00 91.06 94 LEU A C 1
ATOM 753 O O . LEU A 1 94 ? 11.313 1.618 -3.432 1.00 91.06 94 LEU A O 1
ATOM 757 N N . THR A 1 95 ? 11.053 2.192 -1.289 1.00 87.56 95 THR A N 1
ATOM 758 C CA . THR A 1 95 ? 11.853 3.415 -1.396 1.00 87.56 95 THR A CA 1
ATOM 759 C C . THR A 1 95 ? 13.119 3.316 -0.559 1.00 87.56 95 THR A C 1
ATOM 761 O O . THR A 1 95 ? 13.098 2.818 0.566 1.00 87.56 95 THR A O 1
ATOM 764 N N . LYS A 1 96 ? 14.231 3.810 -1.099 1.00 86.31 96 LYS A N 1
ATOM 765 C CA . LYS A 1 96 ? 15.511 4.023 -0.406 1.00 86.31 96 LYS A CA 1
ATOM 766 C C . LYS A 1 96 ? 15.735 5.490 -0.041 1.00 86.31 96 LYS A C 1
ATOM 768 O O . LYS A 1 96 ? 16.748 5.817 0.580 1.00 86.31 96 LYS A O 1
ATOM 773 N N . GLU A 1 97 ? 14.785 6.353 -0.392 1.00 86.38 97 GLU A N 1
ATOM 774 C CA . GLU A 1 97 ? 14.832 7.786 -0.122 1.00 86.38 97 GLU A CA 1
ATOM 775 C C . GLU A 1 97 ? 15.002 8.048 1.379 1.00 86.38 97 GLU A C 1
ATOM 777 O O . GLU A 1 97 ? 14.466 7.335 2.234 1.00 86.38 97 GLU A O 1
ATOM 782 N N . THR A 1 98 ? 15.774 9.081 1.706 1.00 84.00 98 THR A N 1
ATOM 783 C CA . THR A 1 98 ? 16.136 9.431 3.089 1.00 84.00 98 THR A CA 1
ATOM 784 C C . THR A 1 98 ? 15.124 10.351 3.765 1.00 84.00 98 THR A C 1
ATOM 786 O O . THR A 1 98 ? 15.258 10.641 4.952 1.00 84.00 98 THR A O 1
ATOM 789 N N . ALA A 1 99 ? 14.103 10.793 3.032 1.00 83.56 99 ALA A N 1
ATOM 790 C CA . ALA A 1 99 ? 13.023 11.628 3.531 1.00 83.56 99 ALA A CA 1
ATOM 791 C C . ALA A 1 99 ? 11.662 11.017 3.184 1.00 83.56 99 ALA A C 1
ATOM 793 O O . ALA A 1 99 ? 11.511 10.341 2.166 1.00 83.56 99 ALA A O 1
ATOM 794 N N . ALA A 1 100 ? 10.667 11.286 4.030 1.00 85.06 100 ALA A N 1
ATOM 795 C CA . ALA A 1 100 ? 9.282 10.941 3.744 1.00 85.06 100 ALA A CA 1
ATOM 796 C C . ALA A 1 100 ? 8.786 11.684 2.497 1.00 85.06 100 ALA A C 1
ATOM 798 O O . ALA A 1 100 ? 9.113 12.857 2.286 1.00 85.06 100 ALA A O 1
ATOM 799 N N . LYS A 1 101 ? 7.979 11.007 1.679 1.00 88.19 101 LYS A N 1
ATOM 800 C CA . LYS A 1 101 ? 7.496 11.554 0.410 1.00 88.19 101 LYS A CA 1
ATOM 801 C C . LYS A 1 101 ? 6.142 10.964 0.045 1.00 88.19 101 LYS A C 1
ATOM 803 O O . LYS A 1 101 ? 5.819 9.836 0.416 1.00 88.19 101 LYS A O 1
ATOM 808 N N . THR A 1 102 ?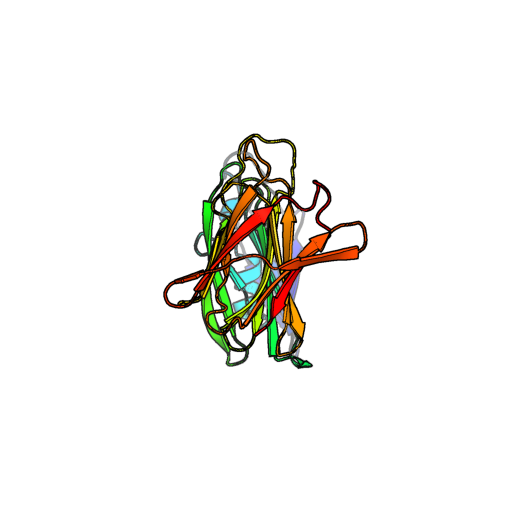 5.368 11.741 -0.702 1.00 91.31 102 THR A N 1
ATOM 809 C CA . THR A 1 102 ? 4.173 11.252 -1.387 1.00 91.31 102 THR A CA 1
ATOM 810 C C . THR A 1 102 ? 4.541 10.931 -2.824 1.00 91.31 102 THR A C 1
ATOM 812 O O . THR A 1 102 ? 5.034 11.797 -3.549 1.00 91.31 102 THR A O 1
ATOM 815 N N . TYR A 1 103 ? 4.301 9.690 -3.221 1.00 92.06 103 TYR A N 1
ATOM 816 C CA . TYR A 1 103 ? 4.468 9.215 -4.583 1.00 92.06 103 TYR A CA 1
ATOM 817 C C . TYR A 1 103 ? 3.108 9.078 -5.228 1.00 92.06 103 TYR A C 1
ATOM 819 O O . TYR A 1 103 ? 2.207 8.475 -4.648 1.00 92.06 103 TYR A O 1
ATOM 827 N N . LYS A 1 104 ? 2.986 9.576 -6.451 1.00 94.94 104 LYS A N 1
ATOM 828 C CA . LYS A 1 104 ? 1.908 9.153 -7.324 1.00 94.94 104 LYS A CA 1
ATOM 829 C C . LYS A 1 104 ? 2.368 7.906 -8.061 1.00 94.94 104 LYS A C 1
ATOM 831 O O . LYS A 1 104 ? 3.331 7.950 -8.826 1.00 94.94 104 LYS A O 1
ATOM 836 N N . ILE A 1 105 ? 1.720 6.792 -7.752 1.00 94.81 105 ILE A N 1
ATOM 837 C CA . ILE A 1 105 ? 2.019 5.483 -8.312 1.00 94.81 105 ILE A CA 1
ATOM 838 C C . ILE A 1 105 ? 0.959 5.169 -9.347 1.00 94.81 105 ILE A C 1
ATOM 840 O O . ILE A 1 105 ? -0.239 5.179 -9.063 1.00 94.81 105 ILE A O 1
ATOM 844 N N . TRP A 1 106 ? 1.413 4.885 -10.552 1.00 93.50 106 TRP A N 1
ATOM 845 C CA . TRP A 1 106 ? 0.581 4.434 -11.641 1.00 93.50 106 TRP A CA 1
ATOM 846 C C . TRP A 1 106 ? 0.613 2.924 -11.746 1.00 93.50 106 TRP A C 1
ATOM 848 O O . TRP A 1 106 ? 1.623 2.282 -11.453 1.00 93.50 106 TRP A O 1
ATOM 858 N N . TYR A 1 107 ? -0.499 2.372 -12.206 1.00 92.06 107 TYR A N 1
ATOM 859 C CA . TYR A 1 107 ? -0.612 0.974 -12.567 1.00 92.06 107 TYR A CA 1
ATOM 860 C C . TYR A 1 107 ? -1.554 0.800 -13.758 1.00 92.06 107 TYR A C 1
ATOM 862 O O . TYR A 1 107 ? -2.403 1.647 -14.029 1.00 92.06 107 TYR A O 1
ATOM 870 N N . THR A 1 108 ? -1.417 -0.299 -14.485 1.00 89.12 108 THR A N 1
ATOM 871 C CA . THR A 1 108 ? -2.314 -0.664 -15.580 1.00 89.12 108 THR A CA 1
ATOM 872 C C . THR A 1 108 ? -3.345 -1.645 -15.054 1.00 89.12 108 THR A C 1
ATOM 874 O O . THR A 1 108 ? -2.993 -2.720 -14.570 1.00 89.12 108 THR A O 1
ATOM 877 N N . ASP A 1 109 ? -4.624 -1.290 -15.140 1.00 88.19 109 ASP A N 1
ATOM 878 C CA . ASP A 1 109 ? -5.699 -2.180 -14.724 1.00 88.19 109 ASP A CA 1
ATOM 879 C C . ASP A 1 109 ? -5.866 -3.385 -15.671 1.00 88.19 109 ASP A C 1
ATOM 881 O O . ASP A 1 109 ? -5.240 -3.494 -16.730 1.00 88.19 109 ASP A O 1
ATOM 885 N N . LEU A 1 110 ? -6.750 -4.313 -15.302 1.00 86.00 110 LEU A N 1
ATOM 886 C CA . LEU A 1 110 ? -6.983 -5.547 -16.061 1.00 86.00 110 LEU A CA 1
ATOM 887 C C . LEU A 1 110 ? -7.640 -5.309 -17.430 1.00 86.00 110 LEU A C 1
ATOM 889 O O . LEU A 1 110 ? -7.648 -6.208 -18.268 1.00 86.00 110 LEU A O 1
ATOM 893 N N . THR A 1 111 ? -8.150 -4.099 -17.680 1.00 87.06 111 THR A N 1
ATOM 894 C CA . THR A 1 111 ? -8.660 -3.671 -18.992 1.00 87.06 111 THR A CA 1
ATOM 895 C C . THR A 1 111 ? -7.566 -3.075 -19.879 1.00 87.06 111 THR A C 1
ATOM 897 O O . THR A 1 111 ? -7.790 -2.849 -21.067 1.00 87.06 111 THR A O 1
ATOM 900 N N . GLY A 1 112 ? -6.368 -2.854 -19.330 1.00 84.94 112 GLY A N 1
ATOM 901 C CA . GLY A 1 112 ? -5.271 -2.178 -20.012 1.00 84.94 112 GLY A CA 1
ATOM 902 C C . GLY A 1 112 ? -5.288 -0.657 -19.847 1.00 84.94 112 GLY A C 1
ATOM 903 O O . GLY A 1 112 ? -4.557 0.021 -20.567 1.00 84.94 112 GLY A O 1
ATOM 904 N N . THR A 1 113 ? -6.102 -0.118 -18.936 1.00 88.50 113 THR A N 1
ATOM 905 C CA . THR A 1 113 ? -6.213 1.327 -18.701 1.00 88.50 113 THR A CA 1
ATOM 906 C C . THR A 1 113 ? -5.271 1.753 -17.580 1.00 88.50 113 THR A C 1
ATOM 908 O O . THR A 1 113 ? -5.202 1.109 -16.535 1.00 88.50 113 THR A O 1
ATOM 911 N N . ALA A 1 114 ? -4.538 2.848 -17.785 1.00 90.62 114 ALA A N 1
ATOM 912 C CA . ALA A 1 114 ? -3.688 3.418 -16.747 1.00 90.62 114 ALA A CA 1
ATOM 913 C C . ALA A 1 114 ? -4.539 4.062 -15.641 1.00 90.62 114 ALA A C 1
ATOM 915 O O . ALA A 1 114 ? -5.415 4.883 -15.909 1.00 90.62 114 ALA A O 1
ATOM 916 N N . GLN A 1 115 ? -4.239 3.700 -14.403 1.00 93.19 115 GLN A N 1
ATOM 917 C CA . GLN A 1 115 ? -4.838 4.190 -13.170 1.00 93.19 115 GLN A CA 1
ATOM 918 C C . GLN A 1 115 ? -3.726 4.667 -12.235 1.00 93.19 115 GLN A C 1
ATOM 920 O O . GLN A 1 115 ? -2.557 4.344 -12.440 1.00 93.19 115 GLN A O 1
ATOM 925 N N . SER A 1 116 ? -4.074 5.413 -11.189 1.00 94.62 116 SER A N 1
ATOM 926 C CA . SER A 1 116 ? -3.091 5.852 -10.197 1.00 94.62 116 SER A CA 1
ATOM 927 C C . SER A 1 116 ? -3.644 5.894 -8.779 1.00 94.62 116 SER A C 1
ATOM 929 O O . SER A 1 116 ? -4.852 6.017 -8.568 1.00 94.62 116 SER A O 1
ATOM 931 N N . PHE A 1 117 ? -2.741 5.862 -7.809 1.00 95.44 117 PHE A N 1
ATOM 932 C CA . PHE A 1 117 ? -3.002 6.193 -6.415 1.00 95.44 117 PHE A CA 1
ATOM 933 C C . PHE A 1 117 ? -1.852 7.031 -5.853 1.00 95.44 117 PHE A C 1
ATOM 935 O O . PHE A 1 117 ? -0.712 6.914 -6.301 1.00 95.44 117 PHE A O 1
ATOM 942 N N . ASP A 1 118 ? -2.152 7.859 -4.859 1.00 95.75 118 ASP A N 1
ATOM 943 C CA . ASP A 1 118 ? -1.147 8.601 -4.107 1.00 95.75 118 ASP A CA 1
ATOM 944 C C . ASP A 1 118 ? -0.798 7.827 -2.837 1.00 95.75 118 ASP A C 1
ATOM 946 O O . ASP A 1 118 ? -1.675 7.393 -2.088 1.00 95.75 118 ASP A O 1
ATOM 950 N N . LEU A 1 119 ? 0.494 7.651 -2.597 1.00 94.38 119 LEU A N 1
ATOM 951 C CA . LEU A 1 119 ? 1.043 6.862 -1.509 1.00 94.38 119 LEU A CA 1
ATOM 952 C C . LEU A 1 119 ? 2.070 7.701 -0.744 1.00 94.38 119 LEU A C 1
ATOM 954 O O . LEU A 1 119 ? 3.133 8.031 -1.267 1.00 94.38 119 LEU A O 1
ATOM 958 N N . THR A 1 120 ? 1.765 8.026 0.508 1.00 91.56 120 THR A N 1
ATOM 959 C CA . THR A 1 120 ? 2.692 8.675 1.437 1.00 91.56 120 THR A CA 1
ATOM 960 C C . THR A 1 120 ? 3.346 7.623 2.314 1.00 91.56 120 THR A C 1
ATOM 962 O O . THR A 1 120 ? 2.669 6.932 3.080 1.00 91.56 120 THR A O 1
ATOM 965 N N . ILE A 1 121 ? 4.671 7.527 2.212 1.00 87.38 121 ILE A N 1
ATOM 966 C CA . ILE A 1 121 ? 5.483 6.588 2.986 1.00 87.38 121 ILE A CA 1
ATOM 967 C C . ILE A 1 121 ? 6.701 7.281 3.586 1.00 87.38 121 ILE A C 1
ATOM 969 O O . ILE A 1 121 ? 7.146 8.340 3.132 1.00 87.38 121 ILE A O 1
ATOM 973 N N . THR A 1 122 ? 7.221 6.679 4.650 1.00 85.75 122 THR A N 1
ATOM 974 C CA . THR A 1 122 ? 8.388 7.181 5.376 1.00 85.75 122 THR A CA 1
ATOM 975 C C . THR A 1 122 ? 9.680 6.954 4.594 1.00 85.75 122 THR A C 1
ATOM 977 O O . THR A 1 122 ? 9.705 6.203 3.619 1.00 85.75 122 THR A O 1
ATOM 980 N N . ALA A 1 123 ? 10.769 7.600 5.005 1.00 82.69 123 ALA A N 1
ATOM 981 C CA . ALA A 1 123 ? 12.095 7.287 4.480 1.00 82.69 123 ALA A CA 1
ATOM 982 C C . ALA A 1 123 ? 12.396 5.780 4.600 1.00 82.69 123 ALA A C 1
ATOM 984 O O . ALA A 1 123 ? 12.063 5.172 5.615 1.00 82.69 123 ALA A O 1
ATOM 985 N N . ARG A 1 124 ? 13.050 5.181 3.599 1.00 84.38 124 ARG A N 1
ATOM 986 C CA . ARG A 1 124 ? 13.474 3.764 3.631 1.00 84.38 124 ARG A CA 1
ATOM 987 C C . ARG A 1 124 ? 12.346 2.803 4.039 1.00 84.38 124 ARG A C 1
ATOM 989 O O . ARG A 1 124 ? 12.416 2.129 5.069 1.00 84.38 124 ARG A O 1
ATOM 996 N N . SER A 1 125 ? 11.276 2.768 3.257 1.00 87.06 125 SER A N 1
ATOM 997 C CA . SER A 1 125 ? 10.047 2.042 3.591 1.00 87.06 125 SER A CA 1
ATOM 998 C C . SER A 1 125 ? 9.530 1.209 2.424 1.00 87.06 125 SER A C 1
ATOM 1000 O O . SER A 1 125 ? 10.002 1.332 1.291 1.00 87.06 125 SER A O 1
ATOM 1002 N N . ALA A 1 126 ? 8.564 0.341 2.719 1.00 89.38 126 ALA A N 1
ATOM 1003 C CA . ALA A 1 126 ? 7.834 -0.415 1.719 1.00 89.38 126 ALA A CA 1
ATOM 1004 C C . ALA A 1 126 ? 6.328 -0.245 1.891 1.00 89.38 126 ALA A C 1
ATOM 1006 O O . ALA A 1 126 ? 5.810 -0.085 2.999 1.00 89.38 126 ALA A O 1
ATOM 1007 N N . ALA A 1 127 ? 5.624 -0.367 0.776 1.00 92.69 127 ALA A N 1
ATOM 1008 C CA . ALA A 1 127 ? 4.194 -0.556 0.759 1.00 92.69 127 ALA A CA 1
ATOM 1009 C C . ALA A 1 127 ? 3.792 -1.677 -0.196 1.00 92.69 127 ALA A C 1
ATOM 1011 O O . ALA A 1 127 ? 4.462 -1.950 -1.191 1.00 92.69 127 ALA A O 1
ATOM 1012 N N . VAL A 1 128 ? 2.659 -2.302 0.101 1.00 94.00 128 VAL A N 1
ATOM 1013 C CA . VAL A 1 128 ? 1.961 -3.216 -0.799 1.00 94.00 128 VAL A CA 1
ATOM 1014 C C . VAL A 1 128 ? 0.524 -2.753 -0.882 1.00 94.00 128 VAL A C 1
ATOM 1016 O O . VAL A 1 128 ? -0.155 -2.715 0.138 1.00 94.00 128 VAL A O 1
ATOM 1019 N N . VAL A 1 129 ? 0.044 -2.427 -2.076 1.00 96.06 129 VAL A N 1
ATOM 1020 C CA . VAL A 1 129 ? -1.328 -1.972 -2.314 1.00 96.06 129 VAL A CA 1
ATOM 1021 C C . VAL A 1 129 ? -2.031 -2.984 -3.205 1.00 96.06 129 VAL A C 1
ATOM 1023 O O . VAL A 1 129 ? -1.611 -3.222 -4.330 1.00 96.06 129 VAL A O 1
ATOM 1026 N N . GLY A 1 130 ? -3.094 -3.599 -2.694 1.00 95.00 130 GLY A N 1
ATOM 1027 C CA . GLY A 1 130 ? -3.962 -4.500 -3.444 1.00 95.00 130 GLY A CA 1
ATOM 1028 C C . GLY A 1 130 ? -5.214 -3.770 -3.911 1.00 95.00 130 GLY A C 1
ATOM 1029 O O . GLY A 1 130 ? -5.995 -3.295 -3.082 1.00 95.00 130 GLY A O 1
ATOM 1030 N N . ILE A 1 131 ? -5.417 -3.717 -5.222 1.00 93.56 131 ILE A N 1
ATOM 1031 C CA . ILE A 1 131 ? -6.566 -3.097 -5.877 1.00 93.56 131 ILE A CA 1
ATOM 1032 C C . ILE A 1 131 ? -7.462 -4.187 -6.469 1.00 93.56 131 ILE A C 1
ATOM 1034 O O . ILE A 1 131 ? -7.000 -5.024 -7.239 1.00 93.56 131 ILE A O 1
ATOM 1038 N N . GLU A 1 132 ? -8.754 -4.151 -6.149 1.00 91.00 132 GLU A N 1
ATOM 1039 C CA . GLU A 1 132 ? -9.793 -5.018 -6.717 1.00 91.00 132 GLU A CA 1
ATOM 1040 C C . GLU A 1 132 ? -10.852 -4.119 -7.364 1.00 91.00 132 GLU A C 1
ATOM 1042 O O . GLU A 1 132 ? -11.465 -3.303 -6.679 1.00 91.00 132 GLU A O 1
ATOM 1047 N N . ASN A 1 133 ? -11.069 -4.236 -8.680 1.00 85.25 133 ASN A N 1
ATOM 1048 C CA . ASN A 1 133 ? -12.045 -3.409 -9.415 1.00 85.25 133 ASN A CA 1
ATOM 1049 C C . ASN A 1 133 ? -11.886 -1.886 -9.194 1.00 85.25 133 ASN A C 1
ATOM 1051 O O . ASN A 1 133 ? -12.873 -1.163 -9.080 1.00 85.25 133 ASN A O 1
ATOM 1055 N N . GLY A 1 134 ? -10.646 -1.397 -9.090 1.00 82.44 134 GLY A N 1
ATOM 1056 C CA . GLY A 1 134 ? -10.354 0.023 -8.850 1.00 82.44 134 GLY A CA 1
ATOM 1057 C C . GLY A 1 134 ? -10.543 0.490 -7.400 1.00 82.44 134 GLY A C 1
ATOM 1058 O O . GLY A 1 134 ? -10.322 1.663 -7.116 1.00 82.44 134 GLY A O 1
ATOM 1059 N N . ALA A 1 135 ? -10.914 -0.400 -6.474 1.00 86.38 135 ALA A N 1
ATOM 1060 C CA . ALA A 1 135 ? -11.032 -0.100 -5.050 1.00 86.38 135 ALA A CA 1
ATOM 1061 C C . ALA A 1 135 ? -9.864 -0.689 -4.246 1.00 86.38 135 ALA A C 1
ATOM 1063 O O . ALA A 1 135 ? -9.335 -1.754 -4.574 1.00 86.38 135 ALA A O 1
ATOM 1064 N N . ILE A 1 136 ? -9.493 -0.023 -3.148 1.00 90.50 136 ILE A N 1
ATOM 1065 C CA . ILE A 1 136 ? -8.479 -0.529 -2.214 1.00 90.50 136 ILE A CA 1
ATOM 1066 C C . ILE A 1 136 ? -9.044 -1.763 -1.505 1.00 90.50 136 ILE A C 1
ATOM 1068 O O . ILE A 1 136 ? -9.955 -1.672 -0.680 1.00 90.50 136 ILE A O 1
ATOM 1072 N N . ARG A 1 137 ? -8.478 -2.932 -1.801 1.00 90.50 137 ARG A N 1
ATOM 1073 C CA . ARG A 1 137 ? -8.820 -4.186 -1.127 1.00 90.50 137 ARG A CA 1
ATOM 1074 C C . ARG A 1 137 ? -7.921 -4.463 0.070 1.00 90.50 137 ARG A C 1
ATOM 1076 O O . ARG A 1 137 ? -8.377 -4.977 1.093 1.00 90.50 137 ARG A O 1
ATOM 1083 N N . SER A 1 138 ? -6.636 -4.194 -0.085 1.00 90.19 138 SER A N 1
ATOM 1084 C CA . SER A 1 138 ? -5.645 -4.411 0.959 1.00 90.19 138 SER A CA 1
ATOM 1085 C C . SER A 1 138 ? -4.550 -3.373 0.851 1.00 90.19 138 SER A C 1
ATOM 1087 O O . SER A 1 138 ? -4.227 -2.924 -0.244 1.00 90.19 138 SER A O 1
ATOM 1089 N N . THR A 1 139 ? -3.946 -3.025 1.974 1.00 91.69 139 THR A N 1
ATOM 1090 C CA . THR A 1 139 ? -2.720 -2.243 1.982 1.00 91.69 139 THR A CA 1
ATOM 1091 C C . THR A 1 139 ? -1.837 -2.657 3.149 1.00 91.69 139 THR A C 1
ATOM 1093 O O . THR A 1 139 ? -2.333 -3.006 4.217 1.00 91.69 139 THR A O 1
ATOM 1096 N N . MET A 1 140 ? -0.532 -2.641 2.944 1.00 91.62 140 MET A N 1
ATOM 1097 C CA . MET A 1 140 ? 0.473 -2.622 3.996 1.00 91.62 140 MET A CA 1
ATOM 1098 C C . MET A 1 140 ? 1.335 -1.404 3.716 1.00 91.62 140 MET A C 1
ATOM 1100 O O . MET A 1 140 ? 1.850 -1.282 2.612 1.00 91.62 140 MET A O 1
ATOM 1104 N N . ILE A 1 141 ? 1.511 -0.533 4.699 1.00 88.56 141 ILE A N 1
ATOM 1105 C CA . ILE A 1 141 ? 2.477 0.561 4.649 1.00 88.56 141 ILE A CA 1
ATOM 1106 C C . ILE A 1 141 ? 3.357 0.406 5.876 1.00 88.56 141 ILE A C 1
ATOM 1108 O O . ILE A 1 141 ? 2.847 0.457 6.996 1.00 88.56 141 ILE A O 1
ATOM 1112 N N . ARG A 1 142 ? 4.650 0.161 5.651 1.00 82.81 142 ARG A N 1
ATOM 1113 C CA . ARG A 1 142 ? 5.587 -0.189 6.713 1.00 82.81 142 ARG A CA 1
ATOM 1114 C C . ARG A 1 142 ? 6.948 0.482 6.537 1.00 82.81 142 ARG A C 1
ATOM 1116 O O . ARG A 1 142 ? 7.553 0.399 5.466 1.00 82.81 142 ARG A O 1
ATOM 1123 N N . ALA A 1 143 ? 7.478 1.067 7.606 1.00 69.31 143 ALA A N 1
ATOM 1124 C CA . ALA A 1 143 ? 8.884 1.460 7.671 1.00 69.31 143 ALA A CA 1
ATOM 1125 C C . ALA A 1 143 ? 9.792 0.211 7.686 1.00 69.31 143 ALA A C 1
ATOM 1127 O O . ALA A 1 143 ? 9.568 -0.721 8.455 1.00 69.31 143 ALA A O 1
ATOM 1128 N N . ILE A 1 144 ? 10.817 0.151 6.824 1.00 62.94 144 ILE A N 1
ATOM 1129 C CA . ILE A 1 144 ? 11.736 -1.009 6.781 1.00 62.94 144 ILE A CA 1
ATOM 1130 C C . ILE A 1 144 ? 12.834 -0.873 7.838 1.00 62.94 144 ILE A C 1
ATOM 1132 O O . ILE A 1 144 ? 13.378 -1.878 8.290 1.00 62.94 144 ILE A O 1
ATOM 1136 N N . ASN A 1 145 ? 13.145 0.355 8.255 1.00 55.72 145 ASN A N 1
ATOM 1137 C CA . ASN A 1 145 ? 14.108 0.625 9.311 1.00 55.72 145 ASN A CA 1
ATOM 1138 C C . ASN A 1 145 ? 13.398 1.243 10.513 1.00 55.72 145 ASN A C 1
ATOM 1140 O O . ASN A 1 145 ? 13.059 2.423 10.492 1.00 55.72 145 ASN A O 1
ATOM 1144 N N . ASP A 1 146 ? 13.267 0.470 11.593 1.00 53.34 146 ASP A N 1
ATOM 1145 C CA . ASP A 1 146 ? 12.680 0.939 12.855 1.00 53.34 146 ASP A CA 1
ATOM 1146 C C . ASP A 1 146 ? 13.559 1.985 13.593 1.00 53.34 146 ASP A C 1
ATOM 1148 O O . ASP A 1 146 ? 13.260 2.381 14.718 1.00 53.34 146 ASP A O 1
ATOM 1152 N N . VAL A 1 147 ? 14.675 2.413 12.988 1.00 48.03 147 VAL A N 1
ATOM 1153 C CA . VAL A 1 147 ? 15.805 3.072 13.668 1.00 48.03 147 VAL A CA 1
ATOM 1154 C C . VAL A 1 147 ? 15.848 4.594 13.461 1.00 48.03 147 VAL A C 1
ATOM 1156 O O . VAL A 1 147 ? 16.534 5.281 14.214 1.00 48.03 147 VAL A O 1
ATOM 1159 N N . ASP A 1 148 ? 15.102 5.150 12.502 1.00 48.94 148 ASP A N 1
ATOM 1160 C CA . ASP A 1 148 ? 15.152 6.587 12.204 1.00 48.94 148 ASP A CA 1
ATOM 1161 C C . ASP A 1 148 ? 13.908 7.323 12.741 1.00 48.94 148 ASP A C 1
ATOM 1163 O O . ASP A 1 148 ? 12.767 6.917 12.536 1.00 48.94 148 ASP A O 1
ATOM 1167 N N . SER A 1 149 ? 14.120 8.467 13.397 1.00 48.97 149 SER A N 1
ATOM 1168 C CA . SER A 1 149 ? 13.103 9.373 13.968 1.00 48.97 149 SER A CA 1
ATOM 1169 C C . SER A 1 149 ? 12.210 10.080 12.930 1.00 48.97 149 SER A C 1
ATOM 1171 O O . SER A 1 149 ? 11.534 11.059 13.243 1.00 48.97 149 SER A O 1
ATOM 1173 N N . LEU A 1 150 ? 12.205 9.594 11.689 1.00 59.97 150 LEU A N 1
ATOM 1174 C CA . LEU A 1 150 ? 11.569 10.197 10.519 1.00 59.97 150 LEU A CA 1
ATOM 1175 C C . LEU A 1 150 ? 10.302 9.436 10.116 1.00 59.97 150 LEU A C 1
ATOM 1177 O O . LEU A 1 150 ? 10.044 9.242 8.926 1.00 59.97 150 LEU A O 1
ATOM 1181 N N . TYR A 1 151 ? 9.529 8.981 11.102 1.00 74.06 151 TYR A N 1
ATOM 1182 C CA . TYR A 1 151 ? 8.225 8.377 10.862 1.00 74.06 151 TYR A CA 1
ATOM 1183 C C . TYR A 1 151 ? 7.233 9.441 10.384 1.00 74.06 151 TYR A C 1
ATOM 1185 O O . TYR A 1 151 ? 7.089 10.501 10.993 1.00 74.06 151 TYR A O 1
ATOM 1193 N N . THR A 1 152 ? 6.522 9.134 9.306 1.00 82.38 152 THR A N 1
ATOM 1194 C CA . THR A 1 152 ? 5.408 9.920 8.781 1.00 82.38 152 THR A CA 1
ATOM 1195 C C . THR A 1 152 ? 4.101 9.163 8.957 1.00 82.38 152 THR A C 1
ATOM 1197 O O . THR A 1 152 ? 4.086 7.949 9.161 1.00 82.38 152 THR A O 1
ATOM 1200 N N . THR A 1 153 ? 2.992 9.887 8.884 1.00 86.31 153 THR A N 1
ATOM 1201 C CA . THR A 1 153 ? 1.647 9.310 8.854 1.00 86.31 153 THR A CA 1
ATOM 1202 C C . THR A 1 153 ? 1.465 8.511 7.559 1.00 86.31 153 THR A C 1
ATOM 1204 O O . THR A 1 153 ? 1.572 9.109 6.480 1.00 86.31 153 THR A O 1
ATOM 1207 N N . PRO A 1 154 ? 1.204 7.193 7.616 1.00 89.38 154 PRO A N 1
ATOM 1208 C CA . PRO A 1 154 ? 0.970 6.411 6.412 1.00 89.38 154 PRO A CA 1
ATOM 1209 C C . PRO A 1 154 ? -0.352 6.847 5.777 1.00 89.38 154 PRO A C 1
ATOM 1211 O O . PRO A 1 154 ? -1.376 6.939 6.459 1.00 89.38 154 PRO A O 1
ATOM 1214 N N . LYS A 1 155 ? -0.334 7.107 4.467 1.00 94.12 155 LYS A N 1
ATOM 1215 C CA . LYS A 1 155 ? -1.521 7.539 3.720 1.00 94.12 155 LYS A CA 1
ATOM 1216 C C . LYS A 1 155 ? -1.554 6.907 2.338 1.00 94.12 155 LYS A C 1
ATOM 1218 O O . LYS A 1 155 ? -0.566 6.936 1.613 1.00 94.12 155 LYS A O 1
ATOM 1223 N N . LEU A 1 156 ? -2.711 6.382 1.964 1.00 94.94 156 LEU A N 1
ATOM 1224 C CA . LEU A 1 156 ? -3.015 5.871 0.635 1.00 94.94 156 LEU A CA 1
ATOM 1225 C C . LEU A 1 156 ? -4.328 6.487 0.154 1.00 94.94 156 LEU A C 1
ATOM 1227 O O . LEU A 1 156 ? -5.359 6.349 0.814 1.00 94.94 156 LEU A O 1
ATOM 1231 N N . VAL A 1 157 ? -4.291 7.129 -1.011 1.00 94.88 157 VAL A N 1
ATOM 1232 C CA . VAL A 1 157 ? -5.457 7.731 -1.663 1.00 94.88 157 VAL A CA 1
ATOM 1233 C C . VAL A 1 157 ? -5.618 7.135 -3.055 1.00 94.88 157 VAL A C 1
ATOM 1235 O O . VAL A 1 157 ? -4.728 7.254 -3.889 1.00 94.88 157 VAL A O 1
ATOM 1238 N N . SER A 1 158 ? -6.762 6.513 -3.335 1.00 91.81 158 SER A N 1
ATOM 1239 C CA . SER A 1 158 ? -7.097 6.003 -4.670 1.00 91.81 158 SER A CA 1
ATOM 1240 C C . SER A 1 158 ? -8.518 6.420 -5.040 1.00 91.81 158 SER A C 1
ATOM 1242 O O . SER A 1 158 ? -9.494 5.950 -4.450 1.00 91.81 158 SER A O 1
ATOM 1244 N N . GLY A 1 159 ? -8.640 7.361 -5.981 1.00 88.56 159 GLY A N 1
ATOM 1245 C CA . GLY A 1 159 ? -9.914 8.022 -6.268 1.00 88.56 159 GLY A CA 1
ATOM 1246 C C . GLY A 1 159 ? -10.476 8.701 -5.014 1.00 88.56 159 GLY A C 1
ATOM 1247 O O . GLY A 1 159 ? -9.820 9.552 -4.421 1.00 88.56 159 GLY A O 1
ATOM 1248 N N . SER A 1 160 ? -11.680 8.305 -4.590 1.00 86.75 160 SER A N 1
ATOM 1249 C CA . SER A 1 160 ? -12.308 8.764 -3.340 1.00 86.75 160 SER A CA 1
ATOM 1250 C C . SER A 1 160 ? -11.984 7.897 -2.114 1.00 86.75 160 SER A C 1
ATOM 1252 O O . SER A 1 160 ? -12.473 8.183 -1.022 1.00 86.75 160 SER A O 1
ATOM 1254 N N . SER A 1 161 ? -11.225 6.811 -2.284 1.00 90.56 161 SER A N 1
ATOM 1255 C CA . SER A 1 161 ? -10.878 5.890 -1.198 1.00 90.56 161 SER A CA 1
ATOM 1256 C C . SER A 1 161 ? -9.652 6.392 -0.442 1.00 90.56 161 SER A C 1
ATOM 1258 O O . SER A 1 161 ? -8.636 6.704 -1.064 1.00 90.56 161 SER A O 1
ATOM 1260 N N . LEU A 1 162 ? -9.731 6.419 0.890 1.00 93.88 162 LEU A N 1
ATOM 1261 C CA . LEU A 1 162 ? -8.660 6.850 1.785 1.00 93.88 162 LEU A CA 1
ATOM 1262 C C . LEU A 1 162 ? -8.363 5.766 2.823 1.00 93.88 162 LEU A C 1
ATOM 1264 O O . LEU A 1 162 ? -9.258 5.369 3.564 1.00 93.88 162 LEU A O 1
ATOM 1268 N N . VAL A 1 163 ? -7.102 5.341 2.909 1.00 95.31 163 VAL A N 1
ATOM 1269 C CA . VAL A 1 163 ? -6.564 4.614 4.067 1.00 95.31 163 VAL A CA 1
ATOM 1270 C C . VAL A 1 163 ? -5.485 5.477 4.708 1.00 95.31 163 VAL A C 1
ATOM 1272 O O . VAL A 1 163 ? -4.509 5.825 4.048 1.00 95.31 163 VAL A O 1
ATOM 1275 N N . GLU A 1 164 ? -5.647 5.836 5.977 1.00 94.62 164 GLU A N 1
ATOM 1276 C CA . GLU A 1 164 ? -4.727 6.743 6.671 1.00 94.62 164 GLU A CA 1
ATOM 1277 C C . GLU A 1 164 ? -4.693 6.459 8.172 1.00 94.62 164 GLU A C 1
ATOM 1279 O O . GLU A 1 164 ? -5.731 6.166 8.761 1.00 94.62 164 GLU A O 1
ATOM 1284 N N . ALA A 1 165 ? -3.522 6.603 8.791 1.00 93.25 165 ALA A N 1
ATOM 1285 C CA . ALA A 1 165 ? -3.394 6.764 10.238 1.00 93.25 165 ALA A CA 1
ATOM 1286 C C . ALA A 1 165 ? -2.858 8.171 10.542 1.00 93.25 165 ALA A C 1
ATOM 1288 O O . ALA A 1 165 ? -1.843 8.584 9.983 1.00 93.25 165 ALA A O 1
ATOM 1289 N N . LEU A 1 166 ? -3.525 8.914 11.431 1.00 93.44 166 LEU A N 1
ATOM 1290 C CA . LEU A 1 166 ? -3.205 10.323 11.719 1.00 93.44 166 LEU A CA 1
ATOM 1291 C C . LEU A 1 166 ? -1.967 10.515 12.605 1.00 93.44 166 LEU A C 1
ATOM 1293 O O . LEU A 1 166 ? -1.557 11.641 12.887 1.00 93.44 166 LEU A O 1
ATOM 1297 N N . THR A 1 167 ? -1.357 9.423 13.049 1.00 91.00 167 THR A N 1
ATOM 1298 C CA . THR A 1 167 ? -0.108 9.407 13.810 1.00 91.00 167 THR A CA 1
ATOM 1299 C C . THR A 1 167 ? 0.904 8.557 13.059 1.00 91.00 167 THR A C 1
ATOM 1301 O O . THR A 1 167 ? 0.524 7.514 12.516 1.00 91.00 167 THR A O 1
ATOM 1304 N N . PRO A 1 168 ? 2.189 8.950 13.041 1.00 90.56 168 PRO A N 1
ATOM 1305 C CA . PRO A 1 168 ? 3.217 8.112 12.453 1.00 90.56 168 PRO A CA 1
ATOM 1306 C C . PRO A 1 168 ? 3.195 6.697 13.047 1.00 90.56 168 PRO A C 1
ATOM 1308 O O . PRO A 1 168 ? 3.178 6.533 14.270 1.00 90.56 168 PRO A O 1
ATOM 1311 N N . SER A 1 169 ? 3.069 5.710 12.160 1.00 89.06 169 SER A N 1
ATOM 1312 C CA . SER A 1 169 ? 2.808 4.299 12.464 1.00 89.06 169 SER A CA 1
ATOM 1313 C C . SER A 1 169 ? 2.923 3.453 11.191 1.00 89.06 169 SER A C 1
ATOM 1315 O O . SER A 1 169 ? 3.017 3.994 10.087 1.00 89.06 169 SER A O 1
ATOM 1317 N N . ASP A 1 170 ? 2.865 2.133 11.337 1.00 90.19 170 ASP A N 1
ATOM 1318 C CA . ASP A 1 170 ? 2.620 1.214 10.227 1.00 90.19 170 ASP A CA 1
ATOM 1319 C C . ASP A 1 170 ? 1.148 0.798 10.227 1.00 90.19 170 ASP A C 1
ATOM 1321 O O . ASP A 1 170 ? 0.566 0.556 11.286 1.00 90.19 170 ASP A O 1
ATOM 1325 N N . ILE A 1 171 ? 0.553 0.648 9.043 1.00 92.44 171 ILE A N 1
ATOM 1326 C CA . ILE A 1 171 ? -0.832 0.188 8.891 1.00 92.44 171 ILE A CA 1
ATOM 1327 C C . ILE A 1 171 ? -0.895 -1.010 7.953 1.00 92.44 171 ILE A C 1
ATOM 1329 O O . ILE A 1 171 ? -0.307 -1.018 6.871 1.00 92.44 171 ILE A O 1
ATOM 1333 N N . MET A 1 172 ? -1.639 -2.029 8.366 1.00 94.19 172 MET A N 1
ATOM 1334 C CA . MET A 1 172 ? -1.972 -3.183 7.541 1.00 94.19 172 MET A CA 1
ATOM 1335 C C . MET A 1 172 ? -3.482 -3.343 7.532 1.00 94.19 172 MET A C 1
ATOM 1337 O O . MET A 1 172 ? -4.101 -3.449 8.583 1.00 94.19 172 MET A O 1
ATOM 1341 N N . LEU A 1 173 ? -4.075 -3.388 6.348 1.00 96.31 173 LEU A N 1
ATOM 1342 C CA . LEU A 1 173 ? -5.494 -3.607 6.116 1.00 96.31 173 LEU A CA 1
ATOM 1343 C C . LEU A 1 173 ? -5.638 -4.706 5.070 1.00 96.31 173 LEU A C 1
ATOM 1345 O O . LEU A 1 173 ? -5.013 -4.656 4.014 1.00 96.31 173 LEU A O 1
ATOM 1349 N N . SER A 1 174 ? -6.494 -5.687 5.322 1.00 94.44 174 SER A N 1
ATOM 1350 C CA . SER A 1 174 ? -6.781 -6.736 4.349 1.00 94.44 174 SER A CA 1
ATOM 1351 C C . SER A 1 174 ? -8.227 -7.184 4.437 1.00 94.44 174 SER A C 1
ATOM 1353 O O . SER A 1 174 ? -8.755 -7.434 5.524 1.00 94.44 174 SER A O 1
ATOM 1355 N N . ARG A 1 175 ? -8.880 -7.333 3.285 1.00 92.75 175 ARG A N 1
ATOM 1356 C CA . ARG A 1 175 ? -10.212 -7.926 3.228 1.00 92.75 175 ARG A CA 1
ATOM 1357 C C . ARG A 1 175 ? -10.126 -9.442 3.427 1.00 92.75 175 ARG A C 1
ATOM 1359 O O . ARG A 1 175 ? -9.654 -10.170 2.551 1.00 92.75 175 ARG A O 1
ATOM 1366 N N . ARG A 1 176 ? -10.659 -9.917 4.554 1.00 91.06 176 ARG A N 1
ATOM 1367 C CA . ARG A 1 176 ? -10.729 -11.339 4.932 1.00 91.06 176 ARG A CA 1
ATOM 1368 C C . ARG A 1 176 ? -11.842 -12.080 4.189 1.00 91.06 176 ARG A C 1
ATOM 1370 O O . ARG A 1 176 ? -11.673 -13.238 3.828 1.00 91.06 176 ARG A O 1
ATOM 1377 N N . SER A 1 177 ? -12.988 -11.434 3.987 1.00 91.00 177 SER A N 1
ATOM 1378 C CA . SER A 1 177 ? -14.146 -11.990 3.274 1.00 91.00 177 SER A CA 1
ATOM 1379 C C . SER A 1 177 ? -15.002 -10.874 2.674 1.00 91.00 177 SER A C 1
ATOM 1381 O O . SER A 1 177 ? -14.708 -9.696 2.864 1.00 91.00 177 SER A O 1
ATOM 1383 N N . ALA A 1 178 ? -16.080 -11.218 1.963 1.00 88.00 178 ALA A N 1
ATOM 1384 C CA . ALA A 1 178 ? -16.967 -10.227 1.350 1.00 88.00 178 ALA A CA 1
ATOM 1385 C C . ALA A 1 178 ? -17.424 -9.126 2.332 1.00 88.00 178 ALA A C 1
ATOM 1387 O O . ALA A 1 178 ? -17.455 -7.959 1.948 1.00 88.00 178 ALA A O 1
ATOM 1388 N N . ASN A 1 179 ? -17.655 -9.479 3.601 1.00 93.50 179 ASN A N 1
ATOM 1389 C CA . ASN A 1 179 ? -18.241 -8.584 4.604 1.00 93.50 179 ASN A CA 1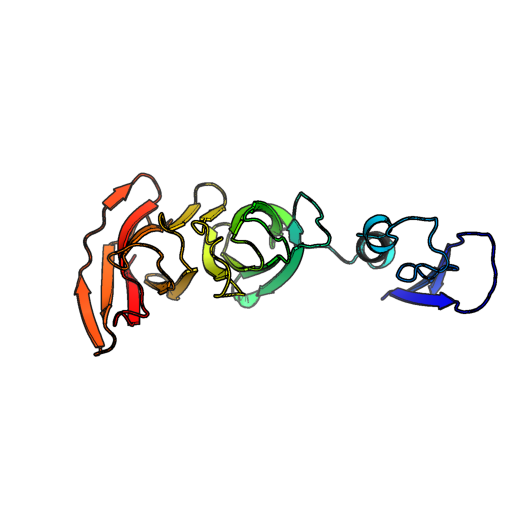
ATOM 1390 C C . ASN A 1 179 ? -17.293 -8.284 5.774 1.00 93.50 179 ASN A C 1
ATOM 1392 O O . ASN A 1 179 ? -17.745 -7.875 6.840 1.00 93.50 179 ASN A O 1
ATOM 1396 N N . LYS A 1 180 ? -15.991 -8.568 5.637 1.00 95.62 180 LYS A N 1
ATOM 1397 C CA . LYS A 1 180 ? -15.048 -8.401 6.748 1.00 95.62 180 LYS A CA 1
ATOM 1398 C C . LYS A 1 180 ? -13.656 -7.993 6.294 1.00 95.62 180 LYS A C 1
ATOM 1400 O O . LYS A 1 180 ? -13.052 -8.649 5.442 1.00 95.62 180 LYS A O 1
ATOM 1405 N N . TYR A 1 181 ? -13.120 -6.982 6.963 1.00 97.31 181 TYR A N 1
ATOM 1406 C CA . TYR A 1 181 ? -11.722 -6.573 6.904 1.00 97.31 181 TYR A CA 1
ATOM 1407 C C . TYR A 1 181 ? -11.026 -6.862 8.233 1.00 97.31 181 TYR A C 1
ATOM 1409 O O . TYR A 1 181 ? -11.649 -6.836 9.294 1.00 97.31 181 TYR A O 1
ATOM 1417 N N . ILE A 1 182 ? -9.730 -7.149 8.160 1.00 96.81 182 ILE A N 1
ATOM 1418 C CA . ILE A 1 182 ? -8.825 -7.177 9.305 1.00 96.81 182 ILE A CA 1
ATOM 1419 C C . ILE A 1 182 ? -7.853 -6.016 9.149 1.00 96.81 182 ILE A C 1
ATOM 1421 O O . ILE A 1 182 ? -7.337 -5.789 8.053 1.00 96.81 182 ILE A O 1
ATOM 1425 N N . MET A 1 183 ? -7.593 -5.317 10.246 1.00 96.94 183 MET A N 1
ATOM 1426 C CA . MET A 1 183 ? -6.612 -4.248 10.303 1.00 96.94 183 MET A CA 1
ATOM 1427 C C . MET A 1 183 ? -5.687 -4.408 11.509 1.00 96.94 183 MET A C 1
ATOM 1429 O O . MET A 1 183 ? -6.129 -4.787 12.590 1.00 96.94 183 MET A O 1
ATOM 1433 N N . SER A 1 184 ? -4.421 -4.054 11.351 1.00 94.81 184 SER A N 1
ATOM 1434 C CA . SER A 1 184 ? -3.500 -3.803 12.456 1.00 94.81 184 SER A CA 1
ATOM 1435 C C . SER A 1 184 ? -2.796 -2.469 12.248 1.00 94.81 184 SER A C 1
ATOM 1437 O O . SER A 1 184 ? -2.563 -2.049 11.113 1.00 94.81 184 SER A O 1
ATOM 1439 N N . VAL A 1 185 ? -2.455 -1.821 13.357 1.00 92.62 185 VAL A N 1
ATOM 1440 C CA . VAL A 1 185 ? -1.612 -0.628 13.376 1.00 92.62 185 VAL A CA 1
ATOM 1441 C C . VAL A 1 185 ? -0.495 -0.892 14.372 1.00 92.62 185 VAL A C 1
ATOM 1443 O O . VAL A 1 185 ? -0.783 -1.243 15.513 1.00 92.62 185 VAL A O 1
ATOM 1446 N N . THR A 1 186 ? 0.757 -0.752 13.953 1.00 91.31 186 THR A N 1
ATOM 1447 C CA . THR A 1 186 ? 1.939 -0.999 14.796 1.00 91.31 186 THR A CA 1
ATOM 1448 C C . THR A 1 186 ? 2.844 0.220 14.843 1.00 91.31 186 THR A C 1
ATOM 1450 O O . THR A 1 186 ? 2.710 1.122 14.018 1.00 91.31 186 THR A O 1
ATOM 1453 N N . ASN A 1 187 ? 3.794 0.231 15.782 1.00 88.50 187 ASN A N 1
ATOM 1454 C CA . ASN A 1 187 ? 4.829 1.263 15.869 1.00 88.50 187 ASN A CA 1
ATOM 1455 C C . ASN A 1 187 ? 4.230 2.680 16.004 1.00 88.50 187 ASN A C 1
ATOM 1457 O O . ASN A 1 187 ? 4.702 3.634 15.390 1.00 88.50 187 ASN A O 1
ATOM 1461 N N . VAL A 1 188 ? 3.160 2.832 16.795 1.00 90.44 188 VAL A N 1
ATOM 1462 C CA . VAL A 1 188 ? 2.450 4.110 16.939 1.00 90.44 188 VAL A CA 1
ATOM 1463 C C . VAL A 1 188 ? 3.278 5.080 17.781 1.00 90.44 188 VAL A C 1
ATOM 1465 O O . VAL A 1 188 ? 3.647 4.800 18.930 1.00 90.44 188 VAL A O 1
ATOM 1468 N N . MET A 1 189 ? 3.545 6.257 17.214 1.00 88.31 189 MET A N 1
ATOM 1469 C CA . MET A 1 189 ? 4.449 7.262 17.788 1.00 88.31 189 MET A CA 1
ATOM 1470 C C . MET A 1 189 ? 3.757 8.291 18.702 1.00 88.31 189 MET A C 1
ATOM 1472 O O . MET A 1 189 ? 4.330 9.342 18.988 1.00 88.31 189 MET A O 1
ATOM 1476 N N . SER A 1 190 ? 2.545 8.010 19.194 1.00 89.88 190 SER A N 1
ATOM 1477 C CA . SER A 1 190 ? 1.890 8.824 20.228 1.00 89.88 190 SER A CA 1
ATOM 1478 C C . SER A 1 190 ? 2.287 8.382 21.644 1.00 89.88 190 SER A C 1
ATOM 1480 O O . SER A 1 190 ? 2.741 7.256 21.871 1.00 89.88 190 SER A O 1
ATOM 1482 N N . ALA A 1 191 ? 2.077 9.268 22.622 1.00 88.88 191 ALA A N 1
ATOM 1483 C CA . ALA A 1 191 ? 2.354 8.985 24.032 1.00 88.88 191 ALA A CA 1
ATOM 1484 C C . ALA A 1 191 ? 1.470 7.860 24.604 1.00 88.88 191 ALA A C 1
ATOM 1486 O O . ALA A 1 191 ? 1.922 7.083 25.441 1.00 88.88 191 ALA A O 1
ATOM 1487 N N . ASP A 1 192 ? 0.225 7.765 24.143 1.00 91.44 192 ASP A N 1
ATOM 1488 C CA . ASP A 1 192 ? -0.783 6.798 24.586 1.00 91.44 192 ASP A CA 1
ATOM 1489 C C . ASP A 1 192 ? -0.881 5.557 23.683 1.00 91.44 192 ASP A C 1
ATOM 1491 O O . ASP A 1 192 ? -1.763 4.722 23.883 1.00 91.44 192 ASP A O 1
ATOM 1495 N N . LYS A 1 193 ? 0.020 5.427 22.698 1.00 92.19 193 LYS A N 1
ATOM 1496 C CA . LYS A 1 193 ? 0.043 4.323 21.727 1.00 92.19 193 LYS A CA 1
ATOM 1497 C C . LYS A 1 193 ? -1.281 4.158 20.984 1.00 92.19 193 LYS A C 1
ATOM 1499 O O . LYS A 1 193 ? -1.732 3.040 20.748 1.00 92.19 193 LYS A O 1
ATOM 1504 N N . SER A 1 194 ? -1.890 5.276 20.600 1.00 93.94 194 SER A N 1
ATOM 1505 C CA . SER A 1 194 ? -3.134 5.337 19.843 1.00 93.94 194 SER A CA 1
ATOM 1506 C C . SER A 1 194 ? -3.044 6.288 18.648 1.00 93.94 194 SER A C 1
ATOM 1508 O O . SER A 1 194 ? -2.236 7.215 18.602 1.00 93.94 194 SER A O 1
ATOM 1510 N N . THR A 1 195 ? -3.864 6.031 17.638 1.00 95.50 195 THR A N 1
ATOM 1511 C CA . THR A 1 195 ? -4.005 6.873 16.458 1.00 95.50 195 THR A CA 1
ATOM 1512 C C . THR A 1 195 ? -5.439 6.837 15.957 1.00 95.50 195 THR A C 1
ATOM 1514 O O . THR A 1 195 ? -6.162 5.865 16.170 1.00 95.50 195 THR A O 1
ATOM 1517 N N . VAL A 1 196 ? -5.865 7.898 15.283 1.00 97.00 196 VAL A N 1
ATOM 1518 C CA . VAL A 1 196 ? -7.129 7.900 14.546 1.00 97.00 196 VAL A CA 1
ATOM 1519 C C . VAL A 1 196 ? -6.870 7.327 13.160 1.00 97.00 196 VAL A C 1
ATOM 1521 O O . VAL A 1 196 ? -5.908 7.719 12.499 1.00 97.00 196 VAL A O 1
ATOM 1524 N N . VAL A 1 197 ? -7.719 6.397 12.732 1.00 97.06 197 VAL A N 1
ATOM 1525 C CA . VAL A 1 197 ? -7.615 5.740 11.429 1.00 97.06 197 VAL A CA 1
ATOM 1526 C C . VAL A 1 197 ? -8.811 6.102 10.561 1.00 97.06 197 VAL A C 1
ATOM 1528 O O . VAL A 1 197 ? -9.951 6.015 11.018 1.00 97.06 197 VAL A O 1
ATOM 1531 N N . HIS A 1 198 ? -8.544 6.429 9.296 1.00 97.06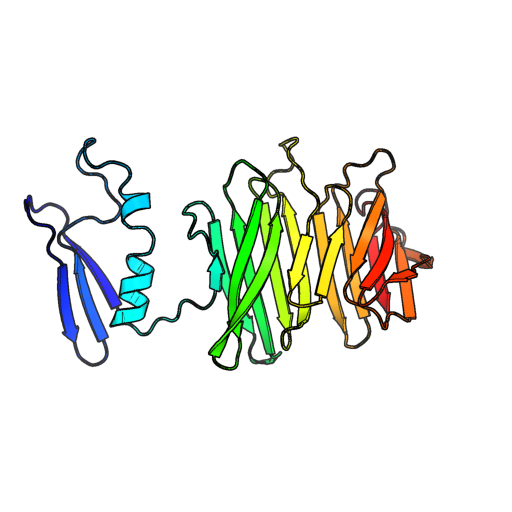 198 HIS A N 1
ATOM 1532 C CA . HIS A 1 198 ? -9.545 6.560 8.241 1.00 97.06 198 HIS A CA 1
ATOM 1533 C C . HIS A 1 198 ? -9.503 5.343 7.320 1.00 97.06 198 HIS A C 1
ATOM 1535 O O . HIS A 1 198 ? -8.438 5.017 6.796 1.00 97.06 198 HIS A O 1
ATOM 1541 N N . LEU A 1 199 ? -10.649 4.692 7.099 1.00 96.75 199 LEU A N 1
ATOM 1542 C CA . LEU A 1 199 ? -10.786 3.570 6.158 1.00 96.75 199 LEU A CA 1
ATOM 1543 C C . LEU A 1 199 ? -11.925 3.822 5.159 1.00 96.75 199 LEU A C 1
ATOM 1545 O O . LEU A 1 199 ? -12.964 4.342 5.569 1.00 96.75 199 LEU A O 1
ATOM 1549 N N . PRO A 1 200 ? -11.823 3.362 3.896 1.00 94.94 200 PRO A N 1
ATOM 1550 C CA . PRO A 1 200 ? -12.809 3.625 2.848 1.00 94.94 200 PRO A CA 1
ATOM 1551 C C . PRO A 1 200 ? -13.981 2.635 2.915 1.00 94.94 200 PRO A C 1
ATOM 1553 O O . PRO A 1 200 ? -14.305 1.956 1.943 1.00 94.94 200 PRO A O 1
ATOM 1556 N N . LEU A 1 201 ? -14.579 2.493 4.099 1.00 94.94 201 LEU A N 1
ATOM 1557 C CA . LEU A 1 201 ? -15.582 1.474 4.415 1.00 94.94 201 LEU A CA 1
ATOM 1558 C C . LEU A 1 201 ? -16.873 2.121 4.951 1.00 94.94 201 LEU A C 1
ATOM 1560 O O . LEU A 1 201 ? -17.262 1.852 6.085 1.00 94.94 201 LEU A O 1
ATOM 1564 N N . PRO A 1 202 ? -17.563 2.974 4.168 1.00 93.62 202 PRO A N 1
ATOM 1565 C CA . PRO A 1 202 ? -18.691 3.773 4.660 1.00 93.62 202 PRO A CA 1
ATOM 1566 C C . PRO A 1 202 ? -19.911 2.927 5.049 1.00 93.62 202 PRO A C 1
ATOM 1568 O O . PRO A 1 202 ? -20.794 3.403 5.754 1.00 93.62 202 PRO A O 1
ATOM 1571 N N . THR A 1 203 ? -19.967 1.674 4.594 1.00 94.38 203 THR A N 1
ATOM 1572 C CA . THR A 1 203 ? -21.022 0.715 4.936 1.00 94.38 203 THR A CA 1
ATOM 1573 C C . THR A 1 203 ? -20.701 -0.104 6.183 1.00 94.38 203 THR A C 1
ATOM 1575 O O . THR A 1 203 ? -21.418 -1.057 6.457 1.00 94.38 203 THR A O 1
ATOM 1578 N N . ALA A 1 204 ? -19.625 0.202 6.919 1.00 96.38 204 ALA A N 1
ATOM 1579 C CA . ALA A 1 204 ? -19.257 -0.593 8.082 1.00 96.38 204 ALA A CA 1
ATOM 1580 C C . ALA A 1 204 ? -20.394 -0.643 9.113 1.00 96.38 204 ALA A C 1
ATOM 1582 O O . ALA A 1 204 ? -20.962 0.379 9.497 1.00 96.38 204 ALA A O 1
ATOM 1583 N N . THR A 1 205 ? -20.697 -1.849 9.579 1.00 97.00 205 THR A N 1
ATOM 1584 C CA . THR A 1 205 ? -21.737 -2.125 10.576 1.00 97.00 205 THR A CA 1
ATOM 1585 C C . THR A 1 205 ? -21.162 -2.293 11.980 1.00 97.00 205 THR A C 1
ATOM 1587 O O . THR A 1 205 ? -21.894 -2.185 12.963 1.00 97.00 205 THR A O 1
ATOM 1590 N N . GLY A 1 206 ? -19.850 -2.520 12.105 1.00 97.69 206 GLY A N 1
ATOM 1591 C CA . GLY A 1 206 ? -19.185 -2.608 13.400 1.00 97.69 206 GLY A CA 1
ATOM 1592 C C . GLY A 1 206 ? -17.670 -2.728 13.304 1.00 97.69 206 GLY A C 1
ATOM 1593 O O . GLY A 1 206 ? -17.148 -3.399 12.414 1.00 97.69 206 GLY A O 1
ATOM 1594 N N . VAL A 1 207 ? -16.976 -2.135 14.276 1.00 98.31 207 VAL A N 1
ATOM 1595 C CA . VAL A 1 207 ? -15.531 -2.287 14.480 1.00 98.31 207 VAL A CA 1
ATOM 1596 C C . VAL A 1 207 ? -15.301 -3.001 15.807 1.00 98.31 207 VAL A C 1
ATOM 1598 O O . VAL A 1 207 ? -15.838 -2.608 16.842 1.00 98.31 207 VAL A O 1
ATOM 1601 N N . VAL A 1 208 ? -14.506 -4.066 15.784 1.00 97.75 208 VAL A N 1
ATOM 1602 C CA . VAL A 1 208 ? -14.183 -4.880 16.960 1.00 97.75 208 VAL A CA 1
ATOM 1603 C C . VAL A 1 208 ? -12.676 -4.913 17.144 1.00 97.75 208 VAL A C 1
ATOM 1605 O O . VAL A 1 208 ? -11.949 -5.287 16.230 1.00 97.75 208 VAL A O 1
ATOM 1608 N N . ARG A 1 209 ? -12.204 -4.564 18.339 1.00 97.25 209 ARG A N 1
ATOM 1609 C CA . ARG A 1 209 ? -10.821 -4.772 18.765 1.00 97.25 209 ARG A CA 1
ATOM 1610 C C . ARG A 1 209 ? -10.694 -6.163 19.364 1.00 97.25 209 ARG A C 1
ATOM 1612 O O . ARG A 1 209 ? -11.365 -6.453 20.352 1.00 97.25 209 ARG A O 1
ATOM 1619 N N . VAL A 1 210 ? -9.826 -6.990 18.800 1.00 96.25 210 VAL A N 1
ATOM 1620 C CA . VAL A 1 210 ? -9.470 -8.305 19.339 1.00 96.25 210 VAL A CA 1
ATOM 1621 C C . VAL A 1 210 ? -8.152 -8.157 20.090 1.00 96.25 210 VAL A C 1
ATOM 1623 O O . VAL A 1 210 ? -7.153 -7.734 19.513 1.00 96.25 210 VAL A O 1
ATOM 1626 N N . ASN A 1 211 ? -8.144 -8.462 21.382 1.00 94.62 211 ASN A N 1
ATOM 1627 C CA . ASN A 1 211 ? -6.952 -8.387 22.222 1.00 94.62 211 ASN A CA 1
ATOM 1628 C C . ASN A 1 211 ? -6.126 -9.681 22.111 1.00 94.62 211 ASN A C 1
ATOM 1630 O O . ASN A 1 211 ? -6.624 -10.716 21.663 1.00 94.62 211 ASN A O 1
ATOM 1634 N N . SER A 1 212 ? -4.864 -9.643 22.541 1.00 91.19 212 SER A N 1
ATOM 1635 C CA . SER A 1 212 ? -3.954 -10.798 22.457 1.00 91.19 212 SER A CA 1
ATOM 1636 C C . SER A 1 212 ? -4.388 -12.005 23.301 1.00 91.19 212 SER A C 1
ATOM 1638 O O . SER A 1 212 ? -3.949 -13.121 23.041 1.00 91.19 212 SER A O 1
ATOM 1640 N N . ASP A 1 213 ? -5.260 -11.802 24.289 1.00 92.50 213 ASP A N 1
ATOM 1641 C CA . ASP A 1 213 ? -5.883 -12.865 25.088 1.00 92.50 213 ASP A CA 1
ATOM 1642 C C . ASP A 1 213 ? -7.125 -13.492 24.415 1.00 92.50 213 ASP A C 1
ATOM 1644 O O . ASP A 1 213 ? -7.761 -14.380 24.981 1.00 92.50 213 ASP A O 1
ATOM 1648 N N . GLY A 1 214 ? -7.481 -13.033 23.209 1.00 91.81 214 GLY A N 1
ATOM 1649 C CA . GLY A 1 214 ? -8.650 -13.470 22.447 1.00 91.81 214 GLY A CA 1
ATOM 1650 C C . GLY A 1 214 ? -9.956 -12.767 22.828 1.00 91.81 214 GLY A C 1
ATOM 1651 O O . GLY A 1 214 ? -10.970 -12.964 22.154 1.00 91.81 214 GLY A O 1
ATOM 1652 N N . SER A 1 215 ? -9.961 -11.926 23.867 1.00 95.12 215 SER A N 1
ATOM 1653 C CA . SER A 1 215 ? -11.128 -11.113 24.205 1.00 95.12 215 SER A CA 1
ATOM 1654 C C . SER A 1 215 ? -11.399 -10.072 23.118 1.00 95.12 215 SER A C 1
ATOM 1656 O O . SER A 1 215 ? -10.500 -9.625 22.406 1.00 95.12 215 SER A O 1
ATOM 1658 N N . SER A 1 216 ? -12.667 -9.699 22.957 1.00 96.56 216 SER A N 1
ATOM 1659 C CA . SER A 1 216 ? -13.104 -8.773 21.914 1.00 96.56 216 SER A CA 1
ATOM 1660 C C . SER A 1 216 ? -13.915 -7.632 22.513 1.00 96.56 216 SER A C 1
ATOM 1662 O O . SER A 1 216 ? -14.779 -7.859 23.358 1.00 96.56 216 SER A O 1
ATOM 1664 N N . VAL A 1 217 ? -13.644 -6.405 22.071 1.00 96.44 217 VAL A N 1
ATOM 1665 C CA . VAL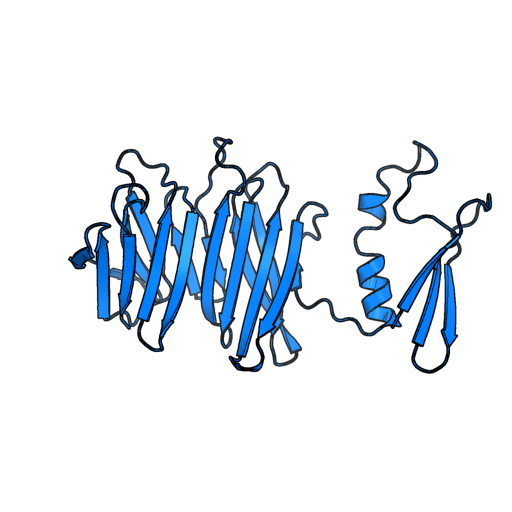 A 1 217 ? -14.300 -5.183 22.554 1.00 96.44 217 VAL A CA 1
ATOM 1666 C C . VAL A 1 217 ? -14.808 -4.382 21.362 1.00 96.44 217 VAL A C 1
ATOM 1668 O O . VAL A 1 217 ? -14.071 -4.155 20.405 1.00 96.44 217 VAL A O 1
ATOM 1671 N N . SER A 1 218 ? -16.066 -3.942 21.413 1.00 97.38 218 SER A N 1
ATOM 1672 C CA . SER A 1 218 ? -16.614 -3.042 20.394 1.00 97.38 218 SER A CA 1
ATOM 1673 C C . SER A 1 218 ? -15.901 -1.693 20.444 1.00 97.38 218 SER A C 1
ATOM 1675 O O . SER A 1 218 ? -15.741 -1.115 21.519 1.00 97.38 218 SER A O 1
ATOM 1677 N N . VAL A 1 219 ? -15.516 -1.176 19.282 1.00 97.62 219 VAL A N 1
ATOM 1678 C CA . VAL A 1 219 ? -14.867 0.129 19.137 1.00 97.62 219 VAL A CA 1
ATOM 1679 C C . VAL A 1 219 ? -15.875 1.107 18.535 1.00 97.62 219 VAL A C 1
ATOM 1681 O O . VAL A 1 219 ? -16.436 0.816 17.476 1.00 97.62 219 VAL A O 1
ATOM 1684 N N . PRO A 1 220 ? -16.144 2.249 19.190 1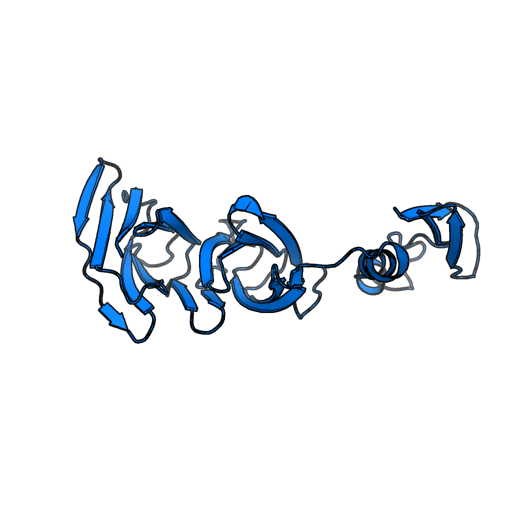.00 97.31 220 PRO A N 1
ATOM 1685 C CA . PRO A 1 220 ? -16.939 3.310 18.591 1.00 97.31 220 PRO A CA 1
ATOM 1686 C C . PRO A 1 220 ? -16.273 3.824 17.314 1.00 97.31 220 PRO A C 1
ATOM 1688 O O . PRO A 1 220 ? -15.061 4.031 17.286 1.00 97.31 220 PRO A O 1
ATOM 1691 N N . PHE A 1 221 ? -17.070 4.055 16.278 1.00 98.06 221 PHE A N 1
ATOM 1692 C CA . PHE A 1 221 ? -16.610 4.647 15.029 1.00 98.06 221 PHE A CA 1
ATOM 1693 C C . PHE A 1 221 ? -17.651 5.633 14.506 1.00 98.06 221 PHE A C 1
ATOM 1695 O O . PHE A 1 221 ? -18.835 5.545 14.844 1.00 98.06 221 PHE A O 1
ATOM 1702 N N . THR A 1 222 ? -17.199 6.555 13.667 1.00 97.44 222 THR A N 1
ATOM 1703 C CA . THR A 1 222 ? -18.044 7.543 12.995 1.00 97.44 222 THR A CA 1
ATOM 1704 C C . THR A 1 222 ? -17.935 7.347 11.491 1.00 97.44 222 THR A C 1
ATOM 1706 O O . THR A 1 222 ? -16.861 7.035 10.984 1.00 97.44 222 THR A O 1
ATOM 1709 N N . VAL A 1 223 ? -19.032 7.540 10.760 1.00 96.00 223 VAL A N 1
ATOM 1710 C CA . VAL A 1 223 ? -19.002 7.615 9.293 1.00 96.00 223 VAL A CA 1
ATOM 1711 C C . VAL A 1 223 ? -18.795 9.075 8.891 1.00 96.00 223 VAL A C 1
ATOM 1713 O O . VAL A 1 223 ? -19.600 9.936 9.246 1.00 96.00 223 VAL A O 1
ATOM 1716 N N . VAL A 1 224 ? -17.726 9.357 8.147 1.00 91.38 224 VAL A N 1
ATOM 1717 C CA . VAL A 1 224 ? -17.350 10.697 7.679 1.00 91.38 224 VAL A CA 1
ATOM 1718 C C . VAL A 1 224 ? -17.209 10.664 6.157 1.00 91.38 224 VAL A C 1
ATOM 1720 O O . VAL A 1 224 ? -16.201 10.224 5.603 1.00 91.38 224 VAL A O 1
ATOM 1723 N N . GLY A 1 225 ? -18.250 11.120 5.456 1.00 89.00 225 GLY A N 1
ATOM 1724 C CA . GLY A 1 225 ? -18.301 11.068 3.994 1.00 89.00 225 GLY A CA 1
ATOM 1725 C C . GLY A 1 225 ? -18.258 9.626 3.478 1.00 89.00 225 GLY A C 1
ATOM 1726 O O . GLY A 1 225 ? -19.138 8.829 3.790 1.00 89.00 225 GLY A O 1
ATOM 1727 N N . SER A 1 226 ? -17.240 9.297 2.681 1.00 90.94 226 SER A N 1
ATOM 1728 C CA . SER A 1 226 ? -17.003 7.949 2.142 1.00 90.94 226 SER A CA 1
ATOM 1729 C C . SER A 1 226 ? -16.098 7.078 3.019 1.00 90.94 226 SER A C 1
ATOM 1731 O O . SER A 1 226 ? -15.698 6.003 2.578 1.00 90.94 226 SER A O 1
ATOM 1733 N N . ASN A 1 227 ? -15.761 7.521 4.232 1.00 93.88 227 ASN A N 1
ATOM 1734 C CA . ASN A 1 227 ? -14.847 6.818 5.126 1.00 93.88 227 ASN A CA 1
ATOM 1735 C C . ASN A 1 227 ? -15.490 6.546 6.488 1.00 93.88 227 ASN A C 1
ATOM 1737 O O . ASN A 1 227 ? -16.469 7.185 6.874 1.00 93.88 227 ASN A O 1
ATOM 1741 N N . ILE A 1 228 ? -14.899 5.619 7.234 1.00 96.94 228 ILE A N 1
ATOM 1742 C CA . ILE A 1 228 ? -15.092 5.512 8.679 1.00 96.94 228 ILE A CA 1
ATOM 1743 C C . ILE A 1 228 ? -13.866 6.029 9.411 1.00 96.94 228 ILE A C 1
ATOM 1745 O O . ILE A 1 228 ? -12.750 5.921 8.905 1.00 96.94 228 ILE A O 1
ATOM 1749 N N . GLU A 1 229 ? -14.097 6.547 10.607 1.00 97.69 229 GLU A N 1
ATOM 1750 C CA . GLU A 1 229 ? -13.092 7.070 11.520 1.00 97.69 229 GLU A CA 1
ATOM 1751 C C . GLU A 1 229 ? -13.229 6.383 12.883 1.00 97.69 229 GLU A C 1
ATOM 1753 O O . GLU A 1 229 ? -14.333 6.303 13.429 1.00 97.69 229 GLU A O 1
ATOM 1758 N N . PHE A 1 230 ? -12.124 5.886 13.441 1.00 97.88 230 PHE A N 1
ATOM 1759 C CA . PHE A 1 230 ? -12.070 5.383 14.817 1.00 97.88 230 PHE A CA 1
ATOM 1760 C C . PHE A 1 230 ? -10.651 5.427 15.389 1.00 97.88 230 PHE A C 1
ATOM 1762 O O . PHE A 1 230 ? -9.666 5.475 14.653 1.00 97.88 230 PHE A O 1
ATOM 1769 N N . THR A 1 231 ? -10.542 5.375 16.718 1.00 97.25 231 THR A N 1
ATOM 1770 C CA . THR A 1 231 ? -9.252 5.276 17.412 1.00 97.25 231 THR A CA 1
ATOM 1771 C C . THR A 1 231 ? -8.766 3.828 17.446 1.00 97.25 231 THR A C 1
ATOM 1773 O O . THR A 1 231 ? -9.425 2.951 18.008 1.00 97.25 231 THR A O 1
ATOM 1776 N N . ALA A 1 232 ? -7.582 3.589 16.891 1.00 96.44 232 ALA A N 1
ATOM 1777 C CA . ALA A 1 232 ? -6.853 2.336 16.976 1.00 96.44 232 ALA A CA 1
ATOM 1778 C C . ALA A 1 232 ? -5.636 2.490 17.896 1.00 96.44 232 ALA A C 1
ATOM 1780 O O . ALA A 1 232 ? -4.862 3.434 17.788 1.00 96.44 232 ALA A O 1
ATOM 1781 N N . TYR A 1 233 ? -5.458 1.534 18.792 1.00 94.94 233 TYR A N 1
ATOM 1782 C CA . TYR A 1 233 ? -4.263 1.348 19.605 1.00 94.94 233 TYR A CA 1
ATOM 1783 C C . TYR A 1 233 ? -3.244 0.447 18.910 1.00 94.94 233 TYR A C 1
ATOM 1785 O O . TYR A 1 233 ? -3.630 -0.476 18.184 1.00 94.94 233 TYR A O 1
ATOM 1793 N N . ASP A 1 234 ? -1.971 0.697 19.204 1.00 91.88 234 ASP A N 1
ATOM 1794 C CA . ASP A 1 234 ? -0.818 -0.070 18.741 1.00 91.88 234 ASP A CA 1
ATO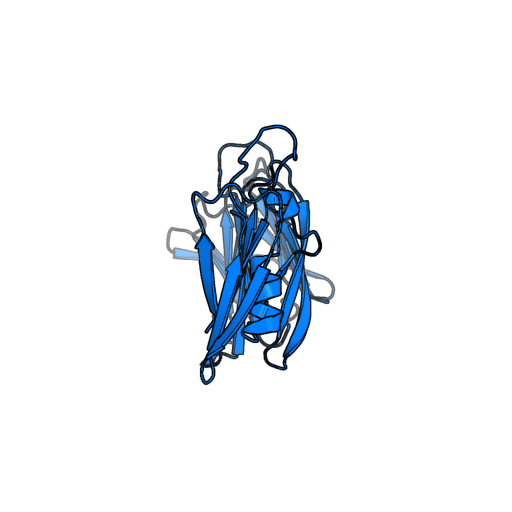M 1795 C C . ASP A 1 234 ? -0.978 -1.558 19.074 1.00 91.88 234 ASP A C 1
ATOM 1797 O O . ASP A 1 234 ? -1.122 -1.941 20.239 1.00 91.88 234 ASP A O 1
ATOM 1801 N N . THR A 1 235 ? -0.921 -2.427 18.071 1.00 89.31 235 THR A N 1
ATOM 1802 C CA . THR A 1 235 ? -1.070 -3.872 18.264 1.00 89.31 235 THR A CA 1
ATOM 1803 C C . THR A 1 235 ? 0.119 -4.510 18.986 1.00 89.31 235 THR A C 1
ATOM 1805 O O . THR A 1 235 ? 0.002 -5.588 19.561 1.00 89.31 235 THR A O 1
ATOM 1808 N N . GLN A 1 236 ? 1.252 -3.818 19.101 1.00 84.56 236 GLN A N 1
ATOM 1809 C CA . GLN A 1 236 ? 2.341 -4.259 19.978 1.00 84.56 236 GLN A CA 1
ATOM 1810 C C . GLN A 1 236 ? 2.021 -4.066 21.474 1.00 84.56 236 GLN A C 1
ATOM 1812 O O . GLN A 1 236 ? 2.706 -4.630 22.325 1.00 84.56 236 GLN A O 1
ATOM 1817 N N . SER A 1 237 ? 0.965 -3.316 21.818 1.00 82.19 237 SER A N 1
ATOM 1818 C CA . SER A 1 237 ? 0.569 -3.008 23.203 1.00 82.19 237 SER A CA 1
ATOM 1819 C C . SER A 1 237 ? -0.489 -3.955 23.803 1.00 82.19 237 SER A C 1
ATOM 1821 O O . SER A 1 237 ? -1.113 -3.631 24.811 1.00 82.19 237 SER A O 1
ATOM 1823 N N . GLY A 1 238 ? -0.684 -5.144 23.215 1.00 79.00 238 GLY A N 1
ATOM 1824 C CA . GLY A 1 238 ? -1.633 -6.161 23.705 1.00 79.00 238 GLY A CA 1
ATOM 1825 C C . GLY A 1 238 ? -2.941 -6.267 22.911 1.00 79.00 238 GLY A C 1
ATOM 1826 O O . GLY A 1 238 ? -3.863 -6.974 23.324 1.00 79.00 238 GLY A O 1
ATOM 1827 N N . VAL A 1 239 ? -3.022 -5.591 21.763 1.00 87.12 239 VAL A N 1
ATOM 1828 C CA . VAL A 1 239 ? -4.105 -5.747 20.785 1.00 87.12 239 VAL A CA 1
ATOM 1829 C C . VAL A 1 239 ? -3.631 -6.681 19.676 1.00 87.12 239 VAL A C 1
ATOM 1831 O O . VAL A 1 239 ? -2.593 -6.432 19.088 1.00 87.12 239 VAL A O 1
ATOM 1834 N N . ALA A 1 240 ? -4.378 -7.731 19.345 1.00 85.50 240 ALA A N 1
ATOM 1835 C CA . ALA A 1 240 ? -4.014 -8.612 18.237 1.00 85.50 240 ALA A CA 1
ATOM 1836 C C . ALA A 1 240 ? -4.296 -7.940 16.884 1.00 85.50 240 ALA A C 1
ATOM 1838 O O . ALA A 1 240 ? -3.403 -7.809 16.048 1.00 85.50 240 ALA A O 1
ATOM 1839 N N . HIS A 1 241 ? -5.539 -7.494 16.680 1.00 94.69 241 HIS A N 1
ATOM 1840 C CA . HIS A 1 241 ? -5.999 -6.833 15.456 1.00 94.69 241 HIS A CA 1
ATOM 1841 C C . HIS A 1 241 ? -7.386 -6.204 15.650 1.00 94.69 241 HIS A C 1
ATOM 1843 O O . HIS A 1 241 ? -8.044 -6.384 16.674 1.00 94.69 241 HIS A O 1
ATOM 1849 N N . TYR A 1 242 ? -7.850 -5.492 14.629 1.00 97.69 242 TYR A N 1
ATOM 1850 C CA . TYR A 1 242 ? -9.208 -4.979 14.498 1.00 97.69 242 TYR A CA 1
ATOM 1851 C C . TYR A 1 242 ? -9.948 -5.755 13.411 1.00 97.69 242 TYR A C 1
ATOM 1853 O O . TYR A 1 242 ? -9.395 -6.016 12.344 1.00 97.69 242 TYR A O 1
ATOM 1861 N N . GLU A 1 243 ? -11.203 -6.109 13.662 1.00 97.62 243 GLU A N 1
ATOM 1862 C CA . GLU A 1 243 ? -12.124 -6.633 12.657 1.00 97.62 243 GLU A CA 1
ATOM 1863 C C . GLU A 1 243 ? -13.163 -5.565 12.312 1.00 97.62 243 GLU A C 1
ATOM 1865 O O . GLU A 1 243 ? -13.850 -5.055 13.197 1.00 97.62 243 GLU A O 1
ATOM 1870 N N . ILE A 1 244 ? -13.291 -5.241 11.027 1.00 98.12 244 ILE A N 1
ATOM 1871 C CA . ILE A 1 244 ? -14.273 -4.285 10.510 1.00 98.12 244 ILE A CA 1
ATOM 1872 C C . ILE A 1 244 ? -15.307 -5.069 9.713 1.00 98.12 244 ILE A C 1
ATOM 1874 O O . ILE A 1 244 ? -14.976 -5.686 8.698 1.00 98.12 244 ILE A O 1
ATOM 1878 N N . ASN A 1 245 ? -16.546 -5.072 10.190 1.00 97.25 245 ASN A N 1
ATOM 1879 C CA . ASN A 1 245 ? -17.674 -5.731 9.540 1.00 97.25 245 ASN A CA 1
ATOM 1880 C C . ASN A 1 245 ? -18.382 -4.738 8.616 1.00 97.25 245 ASN A C 1
ATOM 1882 O O . ASN A 1 245 ? -18.552 -3.578 8.992 1.00 97.25 245 ASN A O 1
ATOM 1886 N N . LEU A 1 246 ? -18.779 -5.201 7.431 1.00 94.50 246 LEU A N 1
ATOM 1887 C CA . LEU A 1 246 ? -19.587 -4.459 6.454 1.00 94.50 246 LEU A CA 1
ATOM 1888 C C . LEU A 1 246 ? -21.049 -4.900 6.469 1.00 94.50 246 LEU A C 1
ATOM 1890 O O . LEU A 1 246 ? -21.331 -5.994 7.009 1.00 94.50 246 LEU A O 1
#